Protein AF-A0A545W0P4-F1 (afdb_monomer)

InterPro domains:
  IPR022185 Protein of unknown function DUF3712 [PF12505] (24-144)
  IPR046368 Tag1 [PTHR35895] (21-238)

Solvent-accessible surface area (backbone atoms only — not comparable to full-atom values): 14498 Å² total; per-residue (Å²): 130,68,28,30,40,46,59,39,54,41,38,34,29,47,66,89,42,101,74,47,55,59,28,36,38,34,56,41,80,46,48,78,48,61,101,80,64,81,89,78,85,88,77,65,65,74,43,74,72,29,68,68,57,42,52,54,47,52,50,48,34,38,55,25,66,58,39,70,34,36,42,38,33,67,71,36,38,38,31,55,68,89,48,76,47,76,47,69,46,80,45,80,45,77,44,43,18,40,46,52,54,61,60,31,33,50,69,42,42,40,41,43,66,74,62,56,96,79,26,26,36,40,34,37,35,34,37,61,29,75,19,91,64,70,46,84,62,25,31,38,34,28,36,35,26,46,89,90,40,76,37,33,40,36,43,34,53,71,39,55,43,47,62,40,80,40,77,40,54,32,40,22,31,63,44,60,69,63,44,62,79,39,38,74,58,45,52,62,75,36,44,72,39,50,76,73,49,25,46,69,36,37,35,37,44,76,47,31,31,47,98,89,42,74,44,63,70,63,35,65,61,42,49,81,39,72,32,44,33,46,32,41,49,67,34,54,52,53,11,48,49,58,25,52,54,51,40,51,35,48,76,68,71,66,74,78,89,85,88,90,84,87,88,86,81,83,134

Foldseek 3Di:
DKKKKAKWKKFKFQVVDPDTDRQKIWTDHMDIDDPDDDDDRPDIDIDGPDPVSVLVVLLCLQQFQKGKMKIKIAQMWMDDPPDTDTDIDIDIDIWGGNNNQQAKEWPAWAAAPPDDPQWGIKTKIKTAQQGQDKDFQAKWKWFKAAPNDGQWIKIWGRDMHHHTMDMIIMIIHGNPVSCVVCVVVRCVVQVVVVVVQWGKIWIATDFTDDPRDTDVSVVVSRNVGTHIYTYGPVNVCVNVVVNCVVVVCVVVVNPDDDDDDDDDDDD

pLDDT: mean 81.02, std 12.73, range [37.16, 95.69]

Nearest PDB structures (foldseek):
  7cwd-assembly1_A  TM=2.942E-01  e=9.080E-03  Niallia circulans
  8b7d-assembly1_A  TM=3.905E-01  e=1.424E-01  Homo sapiens
  6byi-assembly1_A  TM=2.376E-01  e=3.376E-01  Xanthomonas citri pv. citri str. 306
  7u06-assembly1_b  TM=2.657E-01  e=4.190E-01  Saccharomyces cerevisiae
  6byg-assembly1_B  TM=2.323E-01  e=4.667E-01  Xanthomonas citri pv. citri str. 306

Radius of gyration: 26.25 Å; Cα contacts (8 Å, |Δi|>4): 550; chains: 1; bounding box: 54×76×69 Å

Sequence (267 aa):
MAARVGDLEFTLHDTTQDQPPTVLTADIQGFPIDTATQINITKGVLHVNDSDALVGWADRFIDSETIPFDVRVRGLDVFLGMLRYNFNLERPIEINGLRGLSDITLNEVNLVLPPVDNKNVQANISFSNPSSISVQVGNVTVDLIVNDIKIGEALAYNVSLVPGATHVYIDGLVDIPTILSNLAGI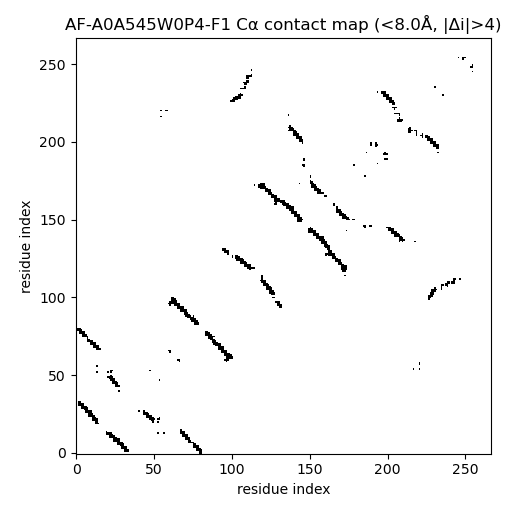IRGQASQLQAGHVTLKLQVTSFTMYGEKIDFLGALLRKRVLSAKIPLVALINGAGTSIIKSGLVGMGMANGTGALGEKAGP

Mean predicted aligned error: 11.06 Å

Organism: NCBI:txid43265

Structure (mmCIF, N/CA/C/O backbone):
data_AF-A0A545W0P4-F1
#
_entry.id   AF-A0A545W0P4-F1
#
loop_
_atom_site.group_PDB
_atom_site.id
_atom_site.type_symbol
_atom_site.label_atom_id
_atom_site.label_alt_id
_atom_site.label_comp_id
_atom_site.label_asym_id
_atom_site.label_entity_id
_atom_site.label_seq_id
_atom_site.pdbx_PDB_ins_code
_atom_site.Cartn_x
_atom_site.Cartn_y
_atom_site.Cartn_z
_atom_site.occupancy
_atom_site.B_iso_or_equiv
_atom_site.auth_seq_id
_atom_site.auth_comp_id
_atom_site.auth_asym_id
_atom_site.auth_atom_id
_atom_site.pdbx_PDB_model_num
ATOM 1 N N . MET A 1 1 ? 14.283 -16.443 -42.114 1.00 58.84 1 MET A N 1
ATOM 2 C CA . MET A 1 1 ? 15.602 -15.950 -41.657 1.00 58.84 1 MET A CA 1
ATOM 3 C C . MET A 1 1 ? 15.514 -15.798 -40.155 1.00 58.84 1 MET A C 1
ATOM 5 O O . MET A 1 1 ? 14.543 -15.204 -39.714 1.00 58.84 1 MET A O 1
ATOM 9 N N . ALA A 1 2 ? 16.449 -16.364 -39.392 1.00 76.62 2 ALA A N 1
ATOM 10 C CA . ALA A 1 2 ? 16.447 -16.203 -37.941 1.00 76.62 2 ALA A CA 1
ATOM 11 C C . ALA A 1 2 ? 16.970 -14.801 -37.597 1.00 76.62 2 ALA A C 1
ATOM 13 O O . ALA A 1 2 ? 18.109 -14.469 -37.946 1.00 76.62 2 ALA A O 1
ATOM 14 N N . ALA A 1 3 ? 16.125 -13.980 -36.977 1.00 83.25 3 ALA A N 1
ATOM 15 C CA . ALA A 1 3 ? 16.543 -12.733 -36.358 1.00 83.25 3 ALA A CA 1
ATOM 16 C C . ALA A 1 3 ? 16.843 -12.992 -34.876 1.00 83.25 3 ALA A C 1
ATOM 18 O O . ALA A 1 3 ? 16.235 -13.871 -34.266 1.00 83.25 3 ALA A O 1
ATOM 19 N N . ARG A 1 4 ? 17.799 -12.274 -34.288 1.00 84.81 4 ARG A N 1
ATOM 20 C CA . ARG A 1 4 ? 18.081 -12.357 -32.845 1.00 84.81 4 ARG A CA 1
ATOM 21 C C . ARG A 1 4 ? 18.632 -11.049 -32.303 1.00 84.81 4 ARG A C 1
ATOM 23 O O . ARG A 1 4 ? 19.276 -10.300 -33.037 1.00 84.81 4 ARG A O 1
ATOM 30 N N . VAL A 1 5 ? 18.430 -10.833 -31.014 1.00 82.12 5 VAL A N 1
ATOM 31 C CA . VAL A 1 5 ? 19.073 -9.782 -30.226 1.00 82.12 5 VAL A CA 1
ATOM 32 C C . VAL A 1 5 ? 20.318 -10.365 -29.549 1.00 82.12 5 VAL A C 1
ATOM 34 O O . VAL A 1 5 ? 20.331 -11.541 -29.176 1.00 82.12 5 VAL A O 1
ATOM 37 N N . GLY A 1 6 ? 21.389 -9.581 -29.450 1.00 81.94 6 GLY A N 1
ATOM 38 C CA . GLY A 1 6 ? 22.533 -9.872 -28.586 1.00 81.94 6 GLY A CA 1
ATO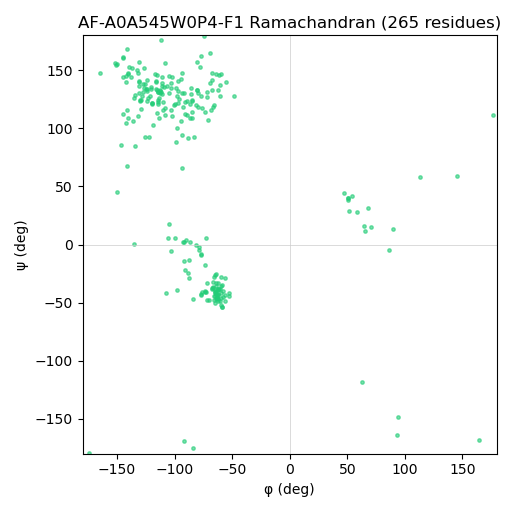M 39 C C . GLY A 1 6 ? 22.222 -9.622 -27.109 1.00 81.94 6 GLY A C 1
ATOM 40 O O . GLY A 1 6 ? 21.114 -9.220 -26.761 1.00 81.94 6 GLY A O 1
ATOM 41 N N . ASP A 1 7 ? 23.204 -9.866 -26.248 1.00 82.94 7 ASP A N 1
ATOM 42 C CA . ASP A 1 7 ? 23.100 -9.492 -24.836 1.00 82.94 7 ASP A CA 1
ATOM 43 C C . ASP A 1 7 ? 22.950 -7.972 -24.713 1.00 82.94 7 ASP A C 1
ATOM 45 O O . ASP A 1 7 ? 23.490 -7.216 -25.530 1.00 82.94 7 ASP A O 1
ATOM 49 N N . LEU A 1 8 ? 22.191 -7.523 -23.717 1.00 77.69 8 LEU A N 1
ATOM 50 C CA . LEU A 1 8 ? 21.912 -6.107 -23.526 1.00 77.69 8 LEU A CA 1
ATOM 51 C C . LEU A 1 8 ? 21.812 -5.740 -22.050 1.00 77.69 8 LEU A C 1
ATOM 53 O O . LEU A 1 8 ? 21.280 -6.492 -21.235 1.00 77.69 8 LEU A O 1
ATOM 57 N N . GLU A 1 9 ? 22.298 -4.543 -21.747 1.00 78.75 9 GLU A N 1
ATOM 58 C CA . GLU A 1 9 ? 22.138 -3.905 -20.450 1.00 78.75 9 GLU A CA 1
ATOM 59 C C . GLU A 1 9 ? 20.939 -2.954 -20.520 1.00 78.75 9 GLU A C 1
ATOM 61 O O . GLU A 1 9 ? 20.851 -2.087 -21.397 1.00 78.75 9 GLU A O 1
ATOM 66 N N . PHE A 1 10 ? 19.997 -3.143 -19.604 1.00 75.81 10 PHE A N 1
ATOM 67 C CA . PHE A 1 10 ? 18.838 -2.283 -19.433 1.00 75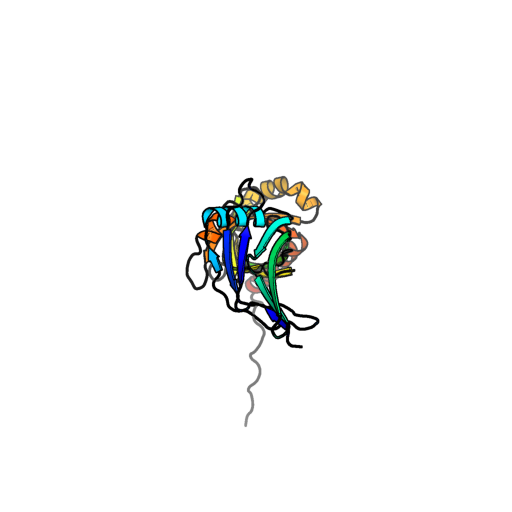.81 10 PHE A CA 1
ATOM 68 C C . PHE A 1 10 ? 19.087 -1.343 -18.268 1.00 75.81 10 PHE A C 1
ATOM 70 O O . PHE A 1 10 ? 19.268 -1.807 -17.142 1.00 75.81 10 PHE A O 1
ATOM 77 N N . THR A 1 11 ? 19.059 -0.037 -18.521 1.00 78.94 11 THR A N 1
ATOM 78 C CA . THR A 1 11 ? 19.167 0.964 -17.462 1.00 78.94 11 THR A CA 1
ATOM 79 C C . THR A 1 11 ? 17.856 1.710 -17.286 1.00 78.94 11 THR A C 1
ATOM 81 O O . THR A 1 11 ? 17.178 2.095 -18.243 1.00 78.94 11 THR A O 1
ATOM 84 N N . LEU A 1 12 ? 17.510 1.885 -16.019 1.00 72.38 12 LEU A N 1
ATOM 85 C CA . LEU A 1 12 ? 16.296 2.523 -15.541 1.00 72.38 12 LEU A CA 1
ATOM 86 C C . LEU A 1 12 ? 16.675 3.878 -14.937 1.00 72.38 12 LEU A C 1
ATOM 88 O O . LEU A 1 12 ? 17.418 3.889 -13.949 1.00 72.38 12 LEU A O 1
ATOM 92 N N . HIS A 1 13 ? 16.185 4.996 -15.486 1.00 76.69 13 HIS A N 1
ATOM 93 C CA . HIS A 1 13 ? 16.427 6.314 -14.893 1.00 76.69 13 HIS A CA 1
ATOM 94 C C . HIS A 1 13 ? 15.149 7.011 -14.432 1.00 76.69 13 HIS A C 1
ATOM 96 O O . HIS A 1 13 ? 14.064 6.914 -15.007 1.00 76.69 13 HIS A O 1
ATOM 102 N N . ASP A 1 14 ? 15.322 7.760 -13.351 1.00 72.38 14 ASP A N 1
ATOM 103 C CA . ASP A 1 14 ? 14.298 8.608 -12.771 1.00 72.38 14 ASP A CA 1
ATOM 104 C C . ASP A 1 14 ? 14.342 9.998 -13.415 1.00 72.38 14 ASP A C 1
ATOM 106 O O . ASP A 1 14 ? 15.062 10.891 -12.970 1.00 72.38 14 ASP A O 1
ATOM 110 N N . THR A 1 15 ? 13.556 10.189 -14.474 1.00 71.12 15 THR A N 1
ATOM 111 C CA . THR A 1 15 ? 13.534 11.424 -15.277 1.00 71.12 15 THR A CA 1
ATOM 112 C C . THR A 1 15 ? 12.878 12.620 -14.585 1.00 71.12 15 THR A C 1
ATOM 114 O O . THR A 1 15 ? 12.701 13.663 -15.208 1.00 71.12 15 THR A O 1
ATOM 117 N N . THR A 1 16 ? 12.490 12.493 -13.312 1.00 66.81 16 THR A N 1
ATOM 118 C CA . THR A 1 16 ? 11.980 13.620 -12.515 1.00 66.81 16 THR A CA 1
ATOM 119 C C . THR A 1 16 ? 13.090 14.557 -12.027 1.00 66.81 16 THR A C 1
ATOM 121 O O . THR A 1 16 ? 12.796 15.628 -11.497 1.00 66.81 16 THR A O 1
ATOM 124 N N . GLN A 1 17 ? 14.356 14.176 -12.221 1.00 66.19 17 GLN A N 1
ATOM 125 C CA . GLN A 1 17 ? 15.540 14.939 -11.828 1.00 66.19 17 GLN A CA 1
ATOM 126 C C . GLN A 1 17 ? 16.291 15.475 -13.059 1.00 66.19 17 GLN A C 1
ATOM 128 O O . GLN A 1 17 ? 16.403 14.777 -14.067 1.00 66.19 17 GLN A O 1
ATOM 133 N N . ASP A 1 18 ? 16.867 16.682 -12.958 1.00 60.06 18 ASP A N 1
ATOM 134 C CA . ASP A 1 18 ? 17.619 17.340 -14.049 1.00 60.06 18 ASP A CA 1
ATOM 135 C C . ASP A 1 18 ? 18.833 16.519 -14.535 1.00 60.06 18 ASP A C 1
ATOM 137 O O . ASP A 1 18 ? 19.240 16.609 -15.694 1.00 60.06 18 ASP A O 1
ATOM 141 N N . GLN A 1 19 ? 19.410 15.693 -13.655 1.00 70.19 19 GLN A N 1
ATOM 142 C CA . GLN A 1 19 ? 20.405 14.673 -13.990 1.00 70.19 19 GLN A CA 1
ATOM 143 C C . GLN A 1 19 ? 19.909 13.325 -13.460 1.00 70.19 19 GLN A C 1
ATOM 145 O O . GLN A 1 19 ? 20.145 13.013 -12.293 1.00 70.19 19 GLN A O 1
ATOM 150 N N . PRO A 1 20 ? 19.188 12.540 -14.277 1.00 68.19 20 PRO A N 1
ATOM 151 C CA . PRO A 1 20 ? 18.466 11.384 -13.779 1.00 68.19 20 PRO A CA 1
ATOM 152 C C . PRO A 1 20 ? 19.456 10.256 -13.435 1.00 68.19 20 PRO A C 1
ATOM 154 O O . PRO A 1 20 ? 20.131 9.737 -14.339 1.00 68.19 20 PRO A O 1
ATOM 157 N N . PRO A 1 21 ? 19.593 9.876 -12.147 1.00 73.50 21 PRO A N 1
ATOM 158 C CA . PRO A 1 21 ? 20.506 8.813 -11.753 1.00 73.50 21 PRO A CA 1
ATOM 159 C C . PRO A 1 21 ? 20.051 7.494 -12.377 1.00 73.50 21 PRO A C 1
ATOM 161 O O . PRO A 1 21 ? 18.853 7.252 -12.552 1.00 73.50 21 PRO A O 1
ATOM 164 N N . THR A 1 22 ? 21.005 6.627 -12.713 1.00 79.12 22 THR A N 1
ATOM 165 C CA . THR A 1 22 ? 20.670 5.243 -13.048 1.00 79.12 22 THR A CA 1
ATOM 166 C C . THR A 1 22 ? 20.246 4.554 -11.761 1.00 79.12 22 THR A C 1
ATOM 168 O O . THR A 1 22 ? 21.086 4.274 -10.916 1.00 79.12 22 THR A O 1
ATOM 171 N N . VAL A 1 23 ? 18.956 4.287 -11.593 1.00 77.88 23 VAL A N 1
ATOM 172 C CA . VAL A 1 23 ? 18.420 3.698 -10.358 1.00 77.88 23 VAL A CA 1
ATOM 173 C C . VAL A 1 23 ? 18.714 2.200 -10.321 1.00 77.88 23 VAL A C 1
ATOM 175 O O . VAL A 1 23 ? 19.152 1.650 -9.309 1.00 77.88 23 VAL A O 1
ATOM 178 N N . LEU A 1 24 ? 18.504 1.539 -11.457 1.00 79.56 24 LEU A N 1
ATOM 179 C CA . LEU A 1 24 ? 18.601 0.095 -11.593 1.00 79.56 24 LEU A CA 1
ATOM 180 C C . LEU A 1 24 ? 19.254 -0.272 -12.930 1.00 79.56 24 LEU A C 1
ATOM 182 O O . LEU A 1 24 ? 19.044 0.407 -13.939 1.00 79.56 24 LEU A O 1
ATOM 186 N N . THR A 1 25 ? 19.986 -1.381 -12.927 1.00 81.31 25 THR A N 1
ATOM 187 C CA . THR A 1 25 ? 20.516 -2.028 -14.129 1.00 81.31 25 THR A CA 1
ATOM 188 C C . THR A 1 25 ? 20.082 -3.488 -14.162 1.00 81.31 25 THR A C 1
ATOM 190 O O . THR A 1 25 ? 20.116 -4.162 -13.134 1.00 81.31 25 THR A O 1
ATOM 193 N N . ALA A 1 26 ? 19.679 -3.994 -15.324 1.00 79.06 26 ALA A N 1
ATOM 194 C CA . ALA A 1 26 ? 19.406 -5.412 -15.523 1.00 79.06 26 ALA A CA 1
ATOM 195 C C . ALA A 1 26 ? 20.163 -5.948 -16.740 1.00 79.06 26 ALA A C 1
ATOM 197 O O . ALA A 1 26 ? 20.028 -5.417 -17.844 1.00 79.06 26 ALA A O 1
ATOM 198 N N . ASP A 1 27 ? 20.900 -7.037 -16.535 1.00 80.00 27 ASP A N 1
ATOM 199 C CA . ASP A 1 27 ? 21.554 -7.776 -17.611 1.00 80.00 27 ASP A CA 1
ATOM 200 C C . ASP A 1 27 ? 20.581 -8.776 -18.232 1.00 80.00 27 ASP A C 1
ATOM 202 O O . ASP A 1 27 ? 20.013 -9.638 -17.550 1.00 80.00 27 ASP A O 1
ATOM 206 N N . ILE A 1 28 ? 20.395 -8.673 -19.545 1.00 76.69 28 ILE A N 1
ATOM 207 C CA . ILE A 1 28 ? 19.476 -9.514 -20.303 1.00 76.69 28 ILE A CA 1
ATOM 208 C C . ILE A 1 28 ? 20.272 -10.277 -21.355 1.00 76.69 28 ILE A C 1
ATOM 210 O O . ILE A 1 28 ? 20.916 -9.694 -22.226 1.00 76.69 28 ILE A O 1
ATOM 214 N N . GLN A 1 29 ? 20.193 -11.605 -21.281 1.00 80.19 29 GLN A N 1
ATOM 215 C CA . GLN A 1 29 ? 20.779 -12.478 -22.293 1.00 80.19 29 GLN A CA 1
ATOM 216 C C . GLN A 1 29 ? 20.036 -12.331 -23.622 1.00 80.19 29 GLN A C 1
ATOM 218 O O . GLN A 1 29 ? 18.807 -12.226 -23.653 1.00 80.19 29 GLN A O 1
ATOM 223 N N . GLY A 1 30 ? 20.785 -12.361 -24.720 1.00 79.25 30 GLY A N 1
ATOM 224 C CA . GLY A 1 30 ? 20.248 -12.271 -26.068 1.00 79.25 30 GLY A CA 1
ATOM 225 C C . GLY A 1 30 ? 19.265 -13.396 -26.387 1.00 79.25 30 GLY A C 1
ATOM 226 O O . GLY A 1 30 ? 19.403 -14.534 -25.936 1.00 79.25 30 GLY A O 1
ATOM 227 N N . PHE A 1 31 ? 18.261 -13.081 -27.202 1.00 82.38 31 PHE A N 1
ATOM 228 C CA . PHE A 1 31 ? 17.160 -13.988 -27.525 1.00 82.38 31 PHE A CA 1
ATOM 229 C C . PHE A 1 31 ? 16.773 -13.908 -29.012 1.00 82.38 31 PHE A C 1
ATOM 231 O O . PHE A 1 31 ? 17.001 -12.883 -29.666 1.00 82.38 31 PHE A O 1
ATOM 238 N N . PRO A 1 32 ? 16.214 -14.987 -29.590 1.00 83.00 32 PRO A N 1
ATOM 239 C CA . PRO A 1 32 ? 15.706 -14.969 -30.960 1.00 83.00 32 PRO A CA 1
ATOM 240 C C . PRO A 1 32 ? 14.477 -14.056 -31.094 1.00 83.00 32 PRO A C 1
ATOM 242 O O . PRO A 1 32 ? 13.685 -13.930 -30.164 1.00 83.00 32 PRO A O 1
ATOM 245 N N . ILE A 1 33 ? 14.316 -13.434 -32.264 1.00 78.88 33 ILE A N 1
ATOM 246 C CA . ILE A 1 33 ? 13.178 -12.579 -32.615 1.00 78.88 33 ILE A CA 1
ATOM 247 C C . ILE A 1 33 ? 12.381 -13.244 -33.740 1.00 78.88 33 ILE A C 1
ATOM 249 O O . ILE A 1 33 ? 12.906 -13.469 -34.831 1.00 78.88 33 ILE A O 1
ATOM 253 N N . ASP A 1 34 ? 11.094 -13.448 -33.486 1.00 78.00 34 ASP A N 1
ATOM 254 C CA . ASP A 1 34 ? 10.063 -13.812 -34.455 1.00 78.00 34 ASP A CA 1
ATOM 255 C C . ASP A 1 34 ? 9.055 -12.661 -34.665 1.00 78.00 34 ASP A C 1
ATOM 257 O O . ASP A 1 34 ? 9.112 -11.614 -34.014 1.00 78.00 34 ASP A O 1
ATOM 261 N N . THR A 1 35 ? 8.105 -12.845 -35.589 1.00 69.31 35 THR A N 1
ATOM 262 C CA . THR A 1 35 ? 7.172 -11.807 -36.082 1.00 69.31 35 THR A CA 1
ATOM 263 C C . THR A 1 35 ? 6.348 -11.125 -34.980 1.00 69.31 35 THR A C 1
ATOM 265 O O . THR A 1 35 ? 5.998 -9.957 -35.117 1.00 69.31 35 THR A O 1
ATOM 268 N N . ALA A 1 36 ? 6.066 -11.835 -33.883 1.00 65.38 36 ALA A N 1
ATOM 269 C CA . ALA A 1 36 ? 5.463 -11.305 -32.663 1.00 65.38 36 ALA A CA 1
ATOM 270 C C . ALA A 1 36 ? 6.242 -11.841 -31.455 1.00 65.38 36 ALA A C 1
ATOM 272 O O . ALA A 1 36 ? 5.896 -12.871 -30.879 1.00 65.38 36 ALA A O 1
ATOM 273 N N . THR A 1 37 ? 7.337 -11.169 -31.102 1.00 64.19 37 THR A N 1
ATOM 274 C CA . THR A 1 37 ? 8.186 -11.601 -29.986 1.00 64.19 37 THR A CA 1
ATOM 275 C C . THR A 1 37 ? 7.701 -10.986 -28.686 1.00 64.19 37 THR A C 1
ATOM 277 O O . THR A 1 37 ? 7.823 -9.780 -28.476 1.00 64.19 37 THR A O 1
ATOM 280 N N . GLN A 1 38 ? 7.168 -11.821 -27.799 1.00 65.62 38 GLN A N 1
ATOM 281 C CA . GLN A 1 38 ? 7.010 -11.449 -26.400 1.00 65.62 38 GLN A CA 1
ATOM 282 C C . GLN A 1 38 ? 8.352 -11.622 -25.696 1.00 65.62 38 GLN A C 1
ATOM 284 O O . GLN A 1 38 ? 8.895 -12.724 -25.631 1.00 65.62 38 GLN A O 1
ATOM 289 N N . ILE A 1 39 ? 8.888 -10.523 -25.175 1.00 66.00 39 ILE A N 1
ATOM 290 C CA . ILE A 1 39 ? 10.125 -10.537 -24.400 1.00 66.00 39 ILE A CA 1
ATOM 291 C C . ILE A 1 39 ? 9.740 -10.824 -22.953 1.00 66.00 39 ILE A C 1
ATOM 293 O O . ILE A 1 39 ? 9.131 -9.984 -22.295 1.00 66.00 39 ILE A O 1
ATOM 297 N N . ASN A 1 40 ? 10.073 -12.020 -22.470 1.00 66.12 40 ASN A N 1
ATOM 298 C CA . ASN A 1 40 ? 9.850 -12.404 -21.082 1.00 66.12 40 ASN A CA 1
ATOM 299 C C . ASN A 1 40 ? 11.187 -12.732 -20.414 1.00 66.12 40 ASN A C 1
ATOM 301 O O . ASN A 1 40 ? 11.770 -13.794 -20.637 1.00 66.12 40 ASN A O 1
ATOM 305 N N . ILE A 1 41 ? 11.674 -11.797 -19.604 1.00 67.19 41 ILE A N 1
ATOM 306 C CA . ILE A 1 41 ? 12.926 -11.939 -18.864 1.00 67.19 41 ILE A CA 1
ATOM 307 C C . ILE A 1 41 ? 12.571 -12.491 -17.488 1.00 67.19 41 ILE A C 1
ATOM 309 O O . ILE A 1 41 ? 12.196 -11.758 -16.579 1.00 67.19 41 ILE A O 1
ATOM 313 N N . THR A 1 42 ? 12.647 -13.812 -17.353 1.00 63.03 42 THR A N 1
ATOM 314 C CA . THR A 1 42 ? 12.268 -14.517 -16.117 1.00 63.03 42 THR A CA 1
ATOM 315 C C . THR A 1 42 ? 13.434 -14.728 -15.156 1.00 63.03 42 THR A C 1
ATOM 317 O O . THR A 1 42 ? 13.217 -15.070 -13.995 1.00 63.03 42 THR A O 1
ATOM 320 N N . LYS A 1 43 ? 14.675 -14.540 -15.621 1.00 61.38 43 LYS A N 1
ATOM 321 C CA . LYS A 1 43 ? 15.896 -14.678 -14.823 1.00 61.38 43 LYS A CA 1
ATOM 322 C C . LYS A 1 43 ? 16.888 -13.591 -15.221 1.00 61.38 43 LYS A C 1
ATOM 324 O O . LYS A 1 43 ? 17.367 -13.585 -16.348 1.00 61.38 43 LYS A O 1
ATOM 329 N N . GLY A 1 44 ? 17.192 -12.708 -14.281 1.00 63.75 44 GLY A N 1
ATOM 330 C CA . GLY A 1 44 ? 18.191 -11.655 -14.411 1.00 63.75 44 GLY A CA 1
ATOM 331 C C . GLY A 1 44 ? 18.518 -11.112 -13.026 1.00 63.75 44 GLY A C 1
ATOM 332 O O . GLY A 1 44 ? 17.663 -11.137 -12.137 1.00 63.75 44 GLY A O 1
ATOM 333 N N . VAL A 1 45 ? 19.760 -10.679 -12.824 1.00 70.06 45 VAL A N 1
ATOM 334 C CA . VAL A 1 45 ? 20.132 -9.957 -11.605 1.00 70.06 45 VAL A CA 1
ATOM 335 C C . VAL A 1 45 ? 19.789 -8.494 -11.834 1.00 70.06 45 VAL A C 1
ATOM 337 O O . VAL A 1 45 ? 20.226 -7.890 -12.810 1.00 70.06 45 VAL A O 1
ATOM 340 N N . LEU A 1 46 ? 18.969 -7.946 -10.945 1.00 73.62 46 LEU A N 1
ATOM 341 C CA . LEU A 1 46 ? 18.688 -6.522 -10.914 1.00 73.62 46 LEU A CA 1
ATOM 342 C C . LEU A 1 46 ? 19.708 -5.862 -9.984 1.00 73.62 46 LEU A C 1
ATOM 344 O O . LEU A 1 46 ? 19.709 -6.102 -8.776 1.00 73.62 46 LEU A O 1
ATOM 348 N N . HIS A 1 47 ? 20.585 -5.050 -10.553 1.00 81.69 47 HIS A N 1
ATOM 349 C CA . HIS A 1 47 ? 21.584 -4.286 -9.827 1.00 81.69 47 HIS A CA 1
ATOM 350 C C . HIS A 1 47 ? 20.982 -2.958 -9.374 1.00 81.69 47 HIS A C 1
ATOM 352 O O . HIS A 1 47 ? 20.525 -2.164 -10.194 1.00 81.69 47 HIS A O 1
ATOM 358 N N . VAL A 1 48 ? 20.980 -2.719 -8.062 1.00 81.19 48 VAL A N 1
ATOM 359 C CA . VAL A 1 48 ? 20.637 -1.414 -7.487 1.00 81.19 48 VAL A CA 1
ATOM 360 C C . VAL A 1 48 ? 21.895 -0.558 -7.500 1.00 81.19 48 VAL A C 1
ATOM 362 O O . VAL A 1 48 ? 22.832 -0.834 -6.754 1.00 81.19 48 VAL A O 1
ATOM 365 N N . ASN A 1 49 ? 21.926 0.453 -8.366 1.00 83.69 49 ASN A N 1
ATOM 366 C CA . ASN A 1 49 ? 23.099 1.319 -8.507 1.00 83.69 49 ASN A CA 1
ATOM 367 C C . ASN A 1 49 ? 23.061 2.496 -7.525 1.00 83.69 49 ASN A C 1
ATOM 369 O O . ASN A 1 49 ? 24.110 2.977 -7.106 1.00 83.69 49 ASN A O 1
ATOM 373 N N . ASP A 1 50 ? 21.857 2.939 -7.155 1.00 82.62 50 ASP A N 1
ATOM 374 C CA . ASP A 1 50 ? 21.632 4.017 -6.197 1.00 82.62 50 ASP A CA 1
ATOM 375 C C . ASP A 1 50 ? 20.409 3.695 -5.326 1.00 82.62 50 ASP A C 1
ATOM 377 O O . ASP A 1 50 ? 19.254 3.776 -5.756 1.00 82.62 50 ASP A O 1
ATOM 381 N N . SER A 1 51 ? 20.679 3.290 -4.085 1.00 79.88 51 SER A N 1
ATOM 382 C CA . SER A 1 51 ? 19.648 2.909 -3.118 1.00 79.88 51 SER A CA 1
ATOM 383 C C . SER A 1 51 ? 18.779 4.088 -2.686 1.00 79.88 51 SER A C 1
ATOM 385 O O . SER A 1 51 ? 17.578 3.907 -2.498 1.00 79.88 51 SER A O 1
ATOM 387 N N . ASP A 1 52 ? 19.347 5.287 -2.546 1.00 81.94 52 ASP A N 1
ATOM 388 C CA . ASP A 1 52 ? 18.600 6.468 -2.105 1.00 81.94 52 ASP A CA 1
ATOM 389 C C . ASP A 1 52 ? 17.687 6.967 -3.226 1.00 81.94 52 ASP A C 1
ATOM 391 O O . ASP A 1 52 ? 16.516 7.276 -2.985 1.00 81.94 52 ASP A O 1
ATOM 395 N N . ALA A 1 53 ? 18.175 6.953 -4.471 1.00 81.06 53 ALA A N 1
ATOM 396 C CA . ALA A 1 53 ? 17.349 7.226 -5.640 1.00 81.06 53 ALA A CA 1
ATOM 397 C C . ALA A 1 53 ? 16.227 6.190 -5.792 1.00 81.06 53 ALA A C 1
ATOM 399 O O . ALA A 1 53 ? 15.096 6.566 -6.101 1.00 81.06 53 ALA A O 1
ATOM 400 N N . LEU A 1 54 ? 16.491 4.905 -5.516 1.00 80.56 54 LEU A N 1
ATOM 401 C CA . LEU A 1 54 ? 15.465 3.860 -5.543 1.00 80.56 54 LEU A CA 1
ATOM 402 C C . LEU A 1 54 ? 14.404 4.071 -4.457 1.00 80.56 54 LEU A C 1
ATOM 404 O O . LEU A 1 54 ? 13.213 3.952 -4.745 1.00 80.56 54 LEU A O 1
ATOM 408 N N . VAL A 1 55 ? 14.810 4.410 -3.229 1.00 82.44 55 VAL A N 1
ATOM 409 C CA . VAL A 1 55 ? 13.883 4.756 -2.139 1.00 82.44 55 VAL A CA 1
ATOM 410 C C . VAL A 1 55 ? 13.048 5.973 -2.531 1.00 82.44 55 VAL A C 1
ATOM 412 O O . VAL A 1 55 ? 11.827 5.929 -2.414 1.00 82.44 55 VAL A O 1
ATOM 415 N N . GLY A 1 56 ? 13.676 7.042 -3.027 1.00 84.50 56 GLY A N 1
ATOM 416 C CA . GLY A 1 56 ? 12.985 8.263 -3.443 1.00 84.50 56 GLY A CA 1
ATOM 417 C C . GLY A 1 56 ? 12.026 8.038 -4.613 1.00 84.50 56 GLY A C 1
ATOM 418 O O . GLY A 1 56 ? 10.921 8.583 -4.627 1.00 84.50 56 GLY A O 1
ATOM 419 N N . TRP A 1 57 ? 12.408 7.196 -5.571 1.00 84.12 57 TRP A N 1
ATOM 420 C CA . TRP A 1 57 ? 11.528 6.777 -6.655 1.00 84.12 57 TRP A CA 1
ATOM 421 C C . TRP A 1 57 ? 10.344 5.961 -6.130 1.00 84.12 57 TRP A C 1
ATOM 423 O O . TRP A 1 57 ? 9.200 6.299 -6.432 1.00 84.12 57 TRP A O 1
ATOM 433 N N . ALA A 1 58 ? 10.594 4.935 -5.309 1.00 85.19 58 ALA A N 1
ATOM 434 C CA . ALA A 1 58 ? 9.550 4.081 -4.741 1.00 85.19 58 ALA A CA 1
ATOM 435 C C . ALA A 1 58 ? 8.567 4.901 -3.898 1.00 85.19 58 ALA A C 1
ATOM 437 O O . ALA A 1 58 ? 7.362 4.662 -3.915 1.00 85.19 58 ALA A O 1
ATOM 438 N N . ASP A 1 59 ? 9.080 5.915 -3.208 1.00 87.69 59 ASP A N 1
ATOM 439 C CA . ASP A 1 59 ? 8.286 6.870 -2.464 1.00 87.69 59 ASP A CA 1
ATOM 440 C C . ASP A 1 59 ? 7.291 7.626 -3.351 1.00 87.69 59 ASP A C 1
ATOM 442 O O . ASP A 1 59 ? 6.090 7.621 -3.088 1.00 87.69 59 ASP A O 1
ATOM 446 N N . ARG A 1 60 ? 7.768 8.222 -4.447 1.00 87.62 60 ARG A N 1
ATOM 447 C CA . ARG A 1 60 ? 6.893 8.923 -5.395 1.00 87.62 60 ARG A CA 1
ATOM 448 C C . ARG A 1 60 ? 5.957 7.968 -6.120 1.00 87.62 60 ARG A C 1
ATOM 450 O O . ARG A 1 60 ? 4.802 8.319 -6.342 1.00 87.62 60 ARG A O 1
ATOM 457 N N . PHE A 1 61 ? 6.423 6.769 -6.459 1.00 88.06 61 PHE A N 1
ATOM 458 C CA . PHE A 1 61 ? 5.614 5.733 -7.094 1.00 88.06 61 PHE A CA 1
ATOM 459 C C . PHE A 1 61 ? 4.396 5.354 -6.242 1.00 88.06 61 PHE A C 1
ATOM 461 O O . PHE A 1 61 ? 3.304 5.183 -6.785 1.00 88.06 61 PHE A O 1
ATOM 468 N N . ILE A 1 62 ? 4.550 5.266 -4.915 1.00 88.50 62 ILE A N 1
ATOM 469 C CA . ILE A 1 62 ? 3.429 4.963 -4.018 1.00 88.50 62 ILE A CA 1
ATOM 470 C C . ILE A 1 62 ? 2.367 6.069 -4.077 1.00 88.50 62 ILE A C 1
ATOM 472 O O . ILE A 1 62 ? 1.183 5.754 -4.152 1.00 88.50 62 ILE A O 1
ATOM 476 N N . ASP A 1 63 ? 2.757 7.344 -4.075 1.00 89.12 63 ASP A N 1
ATOM 477 C CA . ASP A 1 63 ? 1.803 8.458 -3.944 1.00 89.12 63 ASP A CA 1
ATOM 478 C C . ASP A 1 63 ? 1.229 8.957 -5.278 1.00 89.12 63 ASP A C 1
ATOM 480 O O . ASP A 1 63 ? 0.134 9.519 -5.308 1.00 89.12 63 ASP A O 1
ATOM 484 N N . SER A 1 64 ? 1.946 8.754 -6.382 1.00 88.94 64 SER A N 1
ATOM 485 C CA . SER A 1 64 ? 1.591 9.333 -7.681 1.00 88.94 64 SER A CA 1
ATOM 486 C C . SER A 1 64 ? 0.502 8.536 -8.405 1.00 88.94 64 SER A C 1
ATOM 488 O O . SER A 1 64 ? 0.315 7.338 -8.184 1.00 88.94 64 SER A O 1
ATOM 490 N N . GLU A 1 65 ? -0.213 9.202 -9.313 1.00 89.44 65 GLU A N 1
ATOM 491 C CA . GLU A 1 65 ? -1.129 8.535 -10.245 1.00 89.44 65 GLU A CA 1
ATOM 492 C C . GLU A 1 65 ? -0.372 7.869 -11.393 1.00 89.44 65 GLU A C 1
ATOM 494 O O . GLU A 1 65 ? -0.647 6.717 -11.726 1.00 89.44 65 GLU A O 1
ATOM 499 N N . THR A 1 66 ? 0.621 8.566 -11.937 1.00 88.69 66 THR A N 1
ATOM 500 C CA . THR A 1 66 ? 1.585 8.052 -12.908 1.00 88.69 66 THR A CA 1
ATOM 501 C C . THR A 1 66 ? 2.980 8.542 -12.541 1.00 88.69 66 THR A C 1
ATOM 503 O O . THR A 1 66 ? 3.140 9.592 -11.916 1.00 88.69 66 THR A O 1
ATOM 506 N N . ILE A 1 67 ? 4.000 7.769 -12.903 1.00 85.31 67 ILE A N 1
ATOM 507 C CA . ILE A 1 67 ? 5.399 8.171 -12.798 1.00 85.31 67 ILE A CA 1
ATOM 508 C C . ILE A 1 67 ? 6.048 8.060 -14.182 1.00 85.31 67 ILE A C 1
ATOM 510 O O . ILE A 1 67 ? 5.946 6.998 -14.812 1.00 85.31 67 ILE A O 1
ATOM 514 N N . PRO A 1 68 ? 6.680 9.135 -14.688 1.00 81.62 68 PRO A N 1
ATOM 515 C CA . PRO A 1 68 ? 7.486 9.034 -15.888 1.00 81.62 68 PRO A CA 1
ATOM 516 C C . PRO A 1 68 ? 8.733 8.219 -15.565 1.00 81.62 68 PRO A C 1
ATOM 518 O O . PRO A 1 68 ? 9.339 8.350 -14.499 1.00 81.62 68 PRO A O 1
ATOM 521 N N . PHE A 1 69 ? 9.093 7.357 -16.496 1.00 76.69 69 PHE A N 1
ATOM 522 C CA . PHE A 1 69 ? 10.254 6.505 -16.395 1.00 76.69 69 PHE A CA 1
ATOM 523 C C . PHE A 1 69 ? 10.908 6.428 -17.763 1.00 76.69 69 PHE A C 1
ATOM 525 O O . PHE A 1 69 ? 10.210 6.460 -18.774 1.00 76.69 69 PHE A O 1
ATOM 532 N N . ASP A 1 70 ? 12.227 6.321 -17.839 1.00 80.25 70 ASP A N 1
ATOM 533 C CA . ASP A 1 70 ? 12.867 6.019 -19.111 1.00 80.25 70 ASP A CA 1
ATOM 534 C C . ASP A 1 70 ? 13.565 4.666 -19.084 1.00 80.25 70 ASP A C 1
ATOM 536 O O . ASP A 1 70 ? 14.062 4.159 -18.076 1.00 80.25 70 ASP A O 1
ATOM 540 N N . VAL A 1 71 ? 13.520 4.048 -20.251 1.00 76.50 71 VAL A N 1
ATOM 541 C CA . VAL A 1 71 ? 14.234 2.827 -20.554 1.00 76.50 71 VAL A CA 1
ATOM 542 C C . VAL A 1 71 ? 15.322 3.187 -21.532 1.00 76.50 71 VAL A C 1
ATOM 544 O O . VAL A 1 71 ? 15.030 3.683 -22.629 1.00 76.50 71 VAL A O 1
ATOM 547 N N . ARG A 1 72 ? 16.567 2.892 -21.161 1.00 83.94 72 ARG A N 1
ATOM 548 C CA . ARG A 1 72 ? 17.711 3.054 -22.051 1.00 83.94 72 ARG A CA 1
ATOM 549 C C . ARG A 1 72 ? 18.410 1.720 -22.265 1.00 83.94 72 ARG A C 1
ATOM 551 O O . ARG A 1 72 ? 18.676 0.976 -21.327 1.00 83.94 72 ARG A O 1
ATOM 558 N N . VAL A 1 73 ? 18.710 1.442 -23.528 1.00 80.12 73 VAL A N 1
ATOM 559 C CA . VAL A 1 73 ? 19.574 0.341 -23.959 1.00 80.12 73 VAL A CA 1
ATOM 560 C C . VAL A 1 73 ? 20.608 0.931 -24.902 1.00 80.12 73 VAL A C 1
ATOM 562 O O . VAL A 1 73 ? 20.259 1.579 -25.895 1.00 80.12 73 VAL A O 1
ATOM 565 N N . ARG A 1 74 ? 21.887 0.723 -24.598 1.00 80.94 74 ARG A N 1
ATOM 566 C CA . ARG A 1 74 ? 22.995 1.212 -25.423 1.00 80.94 74 ARG A CA 1
ATOM 567 C C . ARG A 1 74 ? 23.719 0.056 -26.089 1.00 80.94 74 ARG A C 1
ATOM 569 O O . ARG A 1 74 ? 23.966 -0.965 -25.463 1.00 80.94 74 ARG A O 1
ATOM 576 N N . GLY A 1 75 ? 24.082 0.248 -27.354 1.00 79.75 75 GLY A N 1
ATOM 577 C CA . GLY A 1 75 ? 24.882 -0.713 -28.105 1.00 79.75 75 GLY A CA 1
ATOM 578 C C . GLY A 1 75 ? 24.162 -2.028 -28.397 1.00 79.75 75 GLY A C 1
ATOM 579 O O . GLY A 1 75 ? 24.829 -3.054 -28.497 1.00 79.75 75 GLY A O 1
ATOM 580 N N . LEU A 1 76 ? 22.835 -2.009 -28.556 1.00 82.69 76 LEU A N 1
ATOM 581 C CA . LEU A 1 76 ? 22.056 -3.210 -28.831 1.00 82.69 76 LEU A CA 1
ATOM 582 C C . LEU A 1 76 ? 22.399 -3.773 -30.208 1.00 82.69 76 LEU A C 1
ATOM 584 O O . LEU A 1 76 ? 22.158 -3.123 -31.228 1.00 82.69 76 LEU A O 1
ATOM 588 N N . ASP A 1 77 ? 22.910 -5.000 -30.241 1.00 86.94 77 ASP A N 1
ATOM 589 C CA . ASP A 1 77 ? 23.146 -5.714 -31.488 1.00 86.94 77 ASP A CA 1
ATOM 590 C C . ASP A 1 77 ? 21.912 -6.513 -31.906 1.00 86.94 77 ASP A C 1
ATOM 592 O O . ASP A 1 77 ? 21.451 -7.403 -31.191 1.00 86.94 77 ASP A O 1
ATOM 596 N N . VAL A 1 78 ? 21.414 -6.250 -33.111 1.00 84.19 78 VAL A N 1
ATOM 597 C CA . VAL A 1 78 ? 20.391 -7.067 -33.764 1.00 84.19 78 VAL A CA 1
ATOM 598 C C . VAL A 1 78 ? 20.977 -7.721 -35.000 1.00 84.19 78 VAL A C 1
ATOM 600 O O . VAL A 1 78 ? 21.617 -7.083 -35.838 1.00 84.19 78 VAL A O 1
ATOM 603 N N . PHE A 1 79 ? 20.747 -9.024 -35.104 1.00 87.12 79 PHE A N 1
ATOM 604 C CA . PHE A 1 79 ? 21.261 -9.858 -36.174 1.00 87.12 79 PHE A CA 1
ATOM 605 C C . PHE A 1 79 ? 20.116 -10.346 -37.056 1.00 87.12 79 PHE A C 1
ATOM 607 O O . PHE A 1 79 ? 19.126 -10.865 -36.544 1.00 87.12 79 PHE A O 1
ATOM 614 N N . LEU A 1 80 ? 20.282 -10.243 -38.376 1.00 85.38 80 LEU A N 1
ATOM 615 C CA . LEU A 1 80 ? 19.435 -10.893 -39.377 1.00 85.38 80 LEU A CA 1
ATOM 616 C C . LEU A 1 80 ? 20.327 -11.773 -40.258 1.00 85.38 80 LEU A C 1
ATOM 618 O O . LEU A 1 80 ? 20.943 -11.314 -41.223 1.00 85.38 80 LEU A O 1
ATOM 622 N N . GLY A 1 81 ? 20.460 -13.047 -39.883 1.00 83.69 81 GLY A N 1
ATOM 623 C CA . GLY A 1 81 ? 21.501 -13.910 -40.444 1.00 83.69 81 GLY A CA 1
ATOM 624 C C . GLY A 1 81 ? 22.903 -13.384 -40.106 1.00 83.69 81 GLY A C 1
ATOM 625 O O . GLY A 1 81 ? 23.259 -13.291 -38.936 1.00 83.69 81 GLY A O 1
ATOM 626 N N . MET A 1 82 ? 23.696 -13.044 -41.127 1.00 83.69 82 MET A N 1
ATOM 627 C CA . MET A 1 82 ? 25.043 -12.468 -40.957 1.00 83.69 82 MET A CA 1
ATOM 628 C C . MET A 1 82 ? 25.042 -10.940 -40.830 1.00 83.69 82 MET A C 1
ATOM 630 O O . MET A 1 82 ? 26.064 -10.353 -40.479 1.00 83.69 82 MET A O 1
ATOM 634 N N . LEU A 1 83 ? 23.923 -10.283 -41.149 1.00 85.69 83 LEU A N 1
ATOM 635 C CA . LEU A 1 83 ? 23.809 -8.836 -41.024 1.00 85.69 83 LEU A CA 1
ATOM 636 C C . LEU A 1 83 ? 23.739 -8.481 -39.542 1.00 85.69 83 LEU A C 1
ATOM 638 O O . LEU A 1 83 ? 22.898 -9.021 -38.828 1.00 85.69 83 LEU A O 1
ATOM 642 N N . ARG A 1 84 ? 24.610 -7.573 -39.104 1.00 88.75 84 ARG A N 1
ATOM 643 C CA . ARG A 1 84 ? 24.626 -7.002 -37.756 1.00 88.75 84 ARG A CA 1
ATOM 644 C C . ARG A 1 84 ? 24.253 -5.533 -37.853 1.00 88.75 84 ARG A C 1
ATOM 646 O O . ARG A 1 84 ? 24.843 -4.799 -38.643 1.00 88.75 84 ARG A O 1
ATOM 653 N N . TYR A 1 85 ? 23.307 -5.115 -37.030 1.00 87.62 85 TYR A N 1
ATOM 654 C CA . TYR A 1 85 ? 22.924 -3.724 -36.872 1.00 87.62 85 TYR A CA 1
ATOM 655 C C . TYR A 1 85 ? 23.034 -3.340 -35.402 1.00 87.62 85 TYR A C 1
ATOM 657 O O . TYR A 1 85 ? 22.583 -4.091 -34.540 1.00 87.62 85 TYR A O 1
ATOM 665 N N . ASN A 1 86 ? 23.644 -2.190 -35.129 1.00 88.56 86 ASN A N 1
ATOM 666 C CA . ASN A 1 86 ? 23.796 -1.665 -33.782 1.00 88.56 86 ASN A CA 1
ATOM 667 C C . ASN A 1 86 ? 22.916 -0.426 -33.630 1.00 88.56 86 ASN A C 1
ATOM 669 O O . ASN A 1 86 ? 22.977 0.473 -34.472 1.00 88.56 86 ASN A O 1
ATOM 673 N N . PHE A 1 87 ? 22.104 -0.371 -32.580 1.00 83.88 87 PHE A N 1
ATOM 674 C CA . PHE A 1 87 ? 21.333 0.826 -32.269 1.00 83.88 87 PHE A CA 1
ATOM 675 C C . PHE A 1 87 ? 21.192 1.051 -30.772 1.00 83.88 87 PHE A C 1
ATOM 677 O O . PHE A 1 87 ? 21.357 0.150 -29.952 1.00 83.88 87 PHE A O 1
ATOM 684 N N . ASN A 1 88 ? 20.859 2.292 -30.437 1.00 85.38 88 ASN A N 1
ATOM 685 C CA . ASN A 1 88 ? 20.503 2.698 -29.090 1.00 85.38 88 ASN A CA 1
ATOM 686 C C . ASN A 1 88 ? 18.988 2.862 -29.019 1.00 85.38 88 ASN A C 1
ATOM 688 O O . ASN A 1 88 ? 18.371 3.391 -29.946 1.00 85.38 88 ASN A O 1
ATOM 692 N N . LEU A 1 89 ? 18.401 2.415 -27.918 1.00 81.50 89 LEU A N 1
ATOM 693 C CA . LEU A 1 89 ? 16.991 2.593 -27.627 1.00 81.50 89 LEU A CA 1
ATOM 694 C C . LEU A 1 89 ? 16.867 3.507 -26.416 1.00 81.50 89 LEU A C 1
ATOM 696 O O . LEU A 1 89 ? 17.428 3.224 -25.365 1.00 81.50 89 LEU A O 1
ATOM 700 N N . GLU A 1 90 ? 16.105 4.579 -26.572 1.00 85.12 90 GLU A N 1
ATOM 701 C CA . GLU A 1 90 ? 15.668 5.431 -25.475 1.00 85.12 90 GLU A CA 1
ATOM 702 C C . GLU A 1 90 ? 14.161 5.585 -25.610 1.00 85.12 90 GLU A C 1
ATOM 704 O O . GLU A 1 90 ? 13.653 6.034 -26.644 1.00 85.12 90 GLU A O 1
ATOM 709 N N . ARG A 1 91 ? 13.430 5.097 -24.610 1.00 82.38 91 ARG A N 1
ATOM 710 C CA . ARG A 1 91 ? 11.972 5.119 -24.610 1.00 82.38 91 ARG A CA 1
ATOM 711 C C . ARG A 1 91 ? 11.473 5.662 -23.280 1.00 82.38 91 ARG A C 1
ATOM 713 O O . ARG A 1 91 ? 11.597 4.955 -22.280 1.00 82.38 91 ARG A O 1
ATOM 720 N N . PRO A 1 92 ? 10.887 6.871 -23.263 1.00 81.94 92 PRO A N 1
ATOM 721 C CA . PRO A 1 92 ? 10.089 7.287 -22.128 1.00 81.94 92 PRO A CA 1
ATOM 722 C C . PRO A 1 92 ? 8.834 6.411 -22.078 1.00 81.94 92 PRO A C 1
ATOM 724 O O . PRO A 1 92 ? 8.174 6.180 -23.096 1.00 81.94 92 PRO A O 1
ATOM 727 N N . ILE A 1 93 ? 8.535 5.903 -20.894 1.00 81.94 93 ILE A N 1
ATOM 728 C CA . ILE A 1 93 ? 7.335 5.150 -20.563 1.00 81.94 93 ILE A CA 1
ATOM 729 C C . ILE A 1 93 ? 6.676 5.808 -19.353 1.00 81.94 93 ILE A C 1
ATOM 731 O O . ILE A 1 93 ? 7.334 6.412 -18.511 1.00 81.94 93 ILE A O 1
ATOM 735 N N . GLU A 1 94 ? 5.364 5.677 -19.253 1.00 84.44 94 GLU A N 1
ATOM 736 C CA . GLU A 1 94 ? 4.627 6.082 -18.062 1.00 84.44 94 GLU A CA 1
ATOM 737 C C . GLU A 1 94 ? 4.073 4.832 -17.396 1.00 84.44 94 GLU A C 1
ATOM 739 O O . GLU A 1 94 ? 3.500 3.959 -18.052 1.00 84.44 94 GLU A O 1
ATOM 744 N N . ILE A 1 95 ? 4.269 4.735 -16.085 1.00 85.69 95 ILE A N 1
ATOM 745 C CA . ILE A 1 95 ? 3.761 3.630 -15.277 1.00 85.69 95 ILE A CA 1
ATOM 746 C C . ILE A 1 95 ? 2.753 4.216 -14.298 1.00 85.69 95 ILE A C 1
ATOM 748 O O . ILE A 1 95 ? 3.039 5.222 -13.651 1.00 85.69 95 ILE A O 1
ATOM 752 N N . ASN A 1 96 ? 1.582 3.594 -14.157 1.00 90.94 96 ASN A N 1
ATOM 753 C CA . ASN A 1 96 ? 0.641 3.996 -13.111 1.00 90.94 96 ASN A CA 1
ATOM 754 C C . ASN A 1 96 ? 1.285 3.785 -11.732 1.00 90.94 96 ASN A C 1
ATOM 756 O O . ASN A 1 96 ? 1.840 2.718 -11.480 1.00 90.94 96 ASN A O 1
ATOM 760 N N . GLY A 1 97 ? 1.199 4.774 -10.848 1.00 89.69 97 GLY A N 1
ATOM 761 C CA . GLY A 1 97 ? 1.591 4.656 -9.443 1.00 89.69 97 GLY A CA 1
ATOM 762 C C . GLY A 1 97 ? 0.474 4.065 -8.580 1.00 89.69 97 GLY A C 1
ATOM 763 O O . GLY A 1 97 ? -0.571 3.664 -9.090 1.00 89.69 97 GLY A O 1
ATOM 764 N N . LEU A 1 98 ? 0.668 4.000 -7.262 1.00 89.25 98 LEU A N 1
ATOM 765 C CA . LEU A 1 98 ? -0.281 3.347 -6.343 1.00 89.25 98 LEU A CA 1
ATOM 766 C C . LEU A 1 98 ? -1.334 4.290 -5.744 1.00 89.25 98 LEU A C 1
ATOM 768 O O . LEU A 1 98 ? -2.154 3.841 -4.942 1.00 89.25 98 LEU A O 1
ATOM 772 N N . ARG A 1 99 ? -1.343 5.581 -6.115 1.00 88.88 99 ARG A N 1
ATOM 773 C CA . ARG A 1 99 ? -2.329 6.583 -5.650 1.00 88.88 99 ARG A CA 1
ATOM 774 C C . ARG A 1 99 ? -2.496 6.609 -4.121 1.00 88.88 99 ARG A C 1
ATOM 776 O O . ARG A 1 99 ? -3.613 6.693 -3.598 1.00 88.88 99 ARG A O 1
ATOM 783 N N . GLY A 1 100 ? -1.388 6.449 -3.404 1.00 85.25 100 GLY A N 1
ATOM 784 C CA . GLY A 1 100 ? -1.322 6.408 -1.946 1.00 85.25 100 GLY A CA 1
ATOM 785 C C . GLY A 1 100 ? -2.039 5.218 -1.301 1.00 85.25 100 GLY A C 1
ATOM 786 O O . GLY A 1 100 ? -2.317 5.282 -0.106 1.00 85.25 100 GLY A O 1
ATOM 787 N N . LEU A 1 101 ? -2.376 4.163 -2.063 1.00 82.25 101 LEU A N 1
ATOM 788 C CA . LEU A 1 101 ? -3.181 3.019 -1.601 1.00 82.25 101 LEU A CA 1
ATOM 789 C C . LEU A 1 101 ? -4.522 3.466 -0.983 1.00 82.25 101 LEU A C 1
ATOM 791 O O . LEU A 1 101 ? -4.950 2.991 0.069 1.00 82.25 101 LEU A O 1
ATOM 795 N N . SER A 1 102 ? -5.166 4.447 -1.618 1.00 79.19 102 SER A N 1
ATOM 796 C CA . SER A 1 102 ? -6.369 5.126 -1.113 1.00 79.19 102 SER A CA 1
ATOM 797 C C . SER A 1 102 ? -7.686 4.373 -1.354 1.00 79.19 102 SER A C 1
ATOM 799 O O . SER A 1 102 ? -8.754 4.845 -0.957 1.00 79.19 102 SER A O 1
ATOM 801 N N . ASP A 1 103 ? -7.633 3.208 -1.997 1.00 84.69 103 ASP A N 1
ATOM 802 C CA . ASP A 1 103 ? -8.785 2.414 -2.425 1.00 84.69 103 ASP A CA 1
ATOM 803 C C . ASP A 1 103 ? -9.041 1.172 -1.553 1.00 84.69 103 ASP A C 1
ATOM 805 O O . ASP A 1 103 ? -9.790 0.271 -1.937 1.00 84.69 103 ASP A O 1
ATOM 809 N N . ILE A 1 104 ? -8.474 1.144 -0.344 1.00 90.12 104 ILE A N 1
ATOM 810 C CA . ILE A 1 104 ? -8.710 0.067 0.617 1.00 90.12 104 ILE A CA 1
ATOM 811 C C . ILE A 1 104 ? -10.177 0.083 1.060 1.00 90.12 104 ILE A C 1
ATOM 813 O O . ILE A 1 104 ? -10.675 1.040 1.665 1.00 90.12 104 ILE A O 1
ATOM 817 N N . THR A 1 105 ? -10.857 -1.027 0.797 1.00 88.50 105 THR A N 1
ATOM 818 C CA . THR A 1 105 ? -12.262 -1.244 1.140 1.00 88.50 105 THR A CA 1
ATOM 819 C C . THR A 1 105 ? -12.390 -2.451 2.054 1.00 88.50 105 THR A C 1
ATOM 821 O O . THR A 1 105 ? -11.776 -3.489 1.812 1.00 88.50 105 THR A O 1
ATOM 824 N N . LEU A 1 106 ? -13.196 -2.320 3.107 1.00 89.31 106 LEU A N 1
ATOM 825 C CA . LEU A 1 106 ? -13.587 -3.451 3.942 1.00 89.31 106 LEU A CA 1
ATOM 826 C C . LEU A 1 106 ? -14.795 -4.150 3.316 1.00 89.31 106 LEU A C 1
ATOM 828 O O . LEU A 1 106 ? -15.880 -3.572 3.259 1.00 89.31 106 LEU A O 1
ATOM 832 N N . ASN A 1 107 ? -14.607 -5.390 2.879 1.00 86.19 107 ASN A N 1
ATOM 833 C CA . ASN A 1 107 ? -15.658 -6.181 2.243 1.00 86.19 107 ASN A CA 1
ATOM 834 C C . ASN A 1 107 ? -16.524 -6.871 3.290 1.00 86.19 107 ASN A C 1
ATOM 836 O O . ASN A 1 107 ? -17.750 -6.818 3.244 1.00 86.19 107 ASN A O 1
ATOM 840 N N . GLU A 1 108 ? -15.866 -7.492 4.264 1.00 85.56 108 GLU A N 1
ATOM 841 C CA . GLU A 1 108 ? -16.511 -8.263 5.315 1.00 85.56 108 GLU A CA 1
ATOM 842 C C . GLU A 1 108 ? -15.776 -8.046 6.627 1.00 85.56 108 GLU A C 1
ATOM 844 O O . GLU A 1 108 ? -14.551 -7.918 6.658 1.00 85.56 108 GLU A O 1
ATOM 849 N N . VAL A 1 109 ? -16.532 -8.035 7.718 1.00 88.12 109 VAL A N 1
ATOM 850 C CA . VAL A 1 109 ? -15.993 -7.996 9.070 1.00 88.12 109 VAL A CA 1
ATOM 851 C C . VAL A 1 109 ? -16.847 -8.862 9.970 1.00 88.12 109 VAL A C 1
ATOM 853 O O . VAL A 1 109 ? -18.070 -8.880 9.864 1.00 88.12 109 VAL A O 1
ATOM 856 N N . ASN A 1 110 ? -16.192 -9.587 10.859 1.00 86.88 110 ASN A N 1
ATOM 857 C CA . ASN A 1 110 ? -16.810 -10.410 11.872 1.00 86.88 110 ASN A CA 1
ATOM 858 C C . ASN A 1 110 ? -16.168 -10.078 13.214 1.00 86.88 110 ASN A C 1
ATOM 860 O O . ASN A 1 110 ? -14.947 -10.168 13.374 1.00 86.88 110 ASN A O 1
ATOM 864 N N . LEU A 1 111 ? -17.005 -9.692 14.171 1.00 86.38 111 LEU A N 1
ATOM 865 C CA . LEU A 1 111 ? -16.579 -9.457 15.539 1.00 86.38 111 LEU A CA 1
ATOM 866 C C . LEU A 1 111 ? -16.747 -10.761 16.331 1.00 86.38 111 LEU A C 1
ATOM 868 O O . LEU A 1 111 ? -17.802 -11.391 16.300 1.00 86.38 111 LEU A O 1
ATOM 872 N N . VAL A 1 112 ? -15.722 -11.182 17.059 1.00 85.88 112 VAL A N 1
ATOM 873 C CA . VAL A 1 112 ? -15.722 -12.394 17.886 1.00 85.88 112 VAL A CA 1
ATOM 874 C C . VAL A 1 112 ? -15.616 -11.976 19.346 1.00 85.88 112 VAL A C 1
ATOM 876 O O . VAL A 1 112 ? -14.582 -11.480 19.781 1.00 85.88 112 VAL A O 1
ATOM 879 N N . LEU A 1 113 ? -16.704 -12.142 20.100 1.00 81.81 113 LEU A N 1
ATOM 880 C CA . LEU A 1 113 ? -16.765 -11.808 21.522 1.00 81.81 113 LEU A CA 1
ATOM 881 C C . LEU A 1 113 ? -17.135 -13.055 22.345 1.00 81.81 113 LEU A C 1
ATOM 883 O O . LEU A 1 113 ? -18.165 -13.672 22.054 1.00 81.81 113 LEU A O 1
ATOM 887 N N . PRO A 1 114 ? -16.359 -13.411 23.391 1.00 83.50 114 PRO A N 1
ATOM 888 C CA . PRO A 1 114 ? -15.109 -12.774 23.835 1.00 83.50 114 PRO A CA 1
ATOM 889 C C . PRO A 1 114 ? -13.941 -12.993 22.846 1.00 83.50 114 PRO A C 1
ATOM 891 O O . PRO A 1 114 ? -14.044 -13.870 21.987 1.00 83.50 114 PRO A O 1
ATOM 894 N N . PRO A 1 115 ? -12.838 -12.218 22.952 1.00 86.69 115 PRO A N 1
ATOM 895 C CA . PRO A 1 115 ? -11.647 -12.443 22.135 1.00 86.69 115 PRO A CA 1
ATOM 896 C C . PRO A 1 115 ? -11.113 -13.876 22.281 1.00 86.69 115 PRO A C 1
ATOM 898 O O . PRO A 1 115 ? -11.057 -14.408 23.390 1.00 86.69 115 PRO A O 1
ATOM 901 N N . VAL A 1 116 ? -10.672 -14.469 21.173 1.00 87.62 116 VAL A N 1
ATOM 902 C CA . VAL A 1 116 ? -10.005 -15.780 21.118 1.00 87.62 116 VAL A CA 1
ATOM 903 C C . VAL A 1 116 ? -8.569 -15.546 20.665 1.00 87.62 116 VAL A C 1
ATOM 905 O O . VAL A 1 116 ? -8.350 -14.806 19.713 1.00 87.62 116 VAL A O 1
ATOM 908 N N . ASP A 1 117 ? -7.587 -16.113 21.368 1.00 87.00 117 ASP A N 1
ATOM 909 C CA . ASP A 1 117 ? -6.154 -15.908 21.089 1.00 87.00 117 ASP A CA 1
ATOM 910 C C . ASP A 1 117 ? -5.755 -14.428 20.968 1.00 87.00 117 ASP A C 1
ATOM 912 O O . ASP A 1 117 ? -4.972 -14.029 20.107 1.00 87.00 117 ASP A O 1
ATOM 916 N N . ASN A 1 118 ? -6.334 -13.593 21.839 1.00 86.19 118 ASN A N 1
ATOM 917 C CA . ASN A 1 118 ? -6.149 -12.141 21.843 1.00 86.19 118 ASN A CA 1
ATOM 918 C C . ASN A 1 118 ? -6.556 -11.458 20.522 1.00 86.19 118 ASN A C 1
ATOM 920 O O . ASN A 1 118 ? -6.028 -10.405 20.183 1.00 86.19 118 ASN A O 1
ATOM 924 N N . LYS A 1 119 ? -7.501 -12.046 19.783 1.00 91.44 119 LYS A N 1
ATOM 925 C CA . LYS A 1 119 ? -8.097 -11.496 18.562 1.00 91.44 119 LYS A CA 1
ATOM 926 C C . LYS A 1 119 ? -9.614 -11.499 18.687 1.00 91.44 119 LYS A C 1
ATOM 928 O O . LYS A 1 119 ? -10.216 -12.452 19.177 1.00 91.44 119 LYS A O 1
ATOM 933 N N . ASN A 1 120 ? -10.250 -10.425 18.246 1.00 91.56 120 ASN A N 1
ATOM 934 C CA . ASN A 1 120 ? -11.707 -10.297 18.244 1.00 91.56 120 ASN A CA 1
ATOM 935 C C . ASN A 1 120 ? -12.262 -9.731 16.939 1.00 91.56 120 ASN A C 1
ATOM 937 O O . ASN A 1 120 ? -13.473 -9.599 16.823 1.00 91.56 120 ASN A O 1
ATOM 941 N N . VAL A 1 121 ? -11.418 -9.424 15.958 1.00 91.25 121 VAL A N 1
ATOM 942 C CA . VAL A 1 121 ? -11.846 -8.990 14.631 1.00 91.25 121 VAL A CA 1
ATOM 943 C C . VAL A 1 121 ? -11.231 -9.902 13.588 1.00 91.25 121 VAL A C 1
ATOM 945 O O . VAL A 1 121 ? -10.038 -10.192 13.622 1.00 91.25 121 VAL A O 1
ATOM 948 N N . GLN A 1 122 ? -12.068 -10.333 12.654 1.00 92.06 122 GLN A N 1
ATOM 949 C CA . GLN A 1 122 ? -11.677 -11.008 11.425 1.00 92.06 122 GLN A CA 1
ATOM 950 C C . GLN A 1 122 ? -12.312 -10.250 10.274 1.00 92.06 122 GLN A C 1
ATOM 952 O O . GLN A 1 122 ? -13.487 -9.891 10.354 1.00 92.06 122 GLN A O 1
ATOM 957 N N . ALA A 1 123 ? -11.557 -9.977 9.224 1.00 91.06 123 ALA A N 1
ATOM 958 C CA . ALA A 1 123 ? -12.058 -9.179 8.126 1.00 91.06 123 ALA A CA 1
ATOM 959 C C . ALA A 1 123 ? -11.391 -9.532 6.801 1.00 91.06 123 ALA A C 1
ATOM 961 O O . ALA A 1 123 ? -10.266 -10.022 6.754 1.00 91.06 123 ALA A O 1
ATOM 962 N N . ASN A 1 124 ? -12.103 -9.230 5.723 1.00 91.62 124 ASN A N 1
ATOM 963 C CA . ASN A 1 124 ? -11.587 -9.289 4.367 1.00 91.62 124 ASN A CA 1
ATOM 964 C C . ASN A 1 124 ? -11.556 -7.870 3.813 1.00 91.62 124 ASN A C 1
ATOM 966 O O . ASN A 1 124 ? -12.591 -7.201 3.750 1.00 91.62 124 ASN A O 1
ATOM 970 N N . ILE A 1 125 ? -10.377 -7.421 3.400 1.00 91.69 125 ILE A N 1
ATOM 971 C CA . ILE A 1 125 ? -10.200 -6.147 2.705 1.00 91.69 125 ILE A CA 1
ATOM 972 C C . ILE A 1 125 ? -9.864 -6.394 1.239 1.00 91.69 125 ILE A C 1
ATOM 974 O O . ILE A 1 125 ? -9.332 -7.445 0.880 1.00 91.69 125 ILE A O 1
ATOM 978 N N . SER A 1 126 ? -10.141 -5.408 0.397 1.00 91.19 126 SER A N 1
ATOM 979 C CA . SER A 1 126 ? -9.634 -5.363 -0.970 1.00 91.19 126 SER A CA 1
ATOM 980 C C . SER A 1 126 ? -9.045 -4.006 -1.295 1.00 91.19 126 SER A C 1
ATOM 982 O O . SER A 1 126 ? -9.529 -2.981 -0.818 1.00 91.19 126 SER A O 1
ATOM 984 N N . PHE A 1 127 ? -8.033 -4.017 -2.147 1.00 91.62 127 PHE A N 1
ATOM 985 C CA . PHE A 1 127 ? -7.429 -2.838 -2.760 1.00 91.62 127 PHE A CA 1
ATOM 986 C C . PHE A 1 127 ? -7.010 -3.201 -4.185 1.00 91.62 127 PHE A C 1
ATOM 988 O O . PHE A 1 127 ? -6.869 -4.384 -4.509 1.00 91.62 127 PHE A O 1
ATOM 995 N N . SER A 1 128 ? -6.810 -2.210 -5.046 1.00 91.25 128 SER A N 1
ATOM 996 C CA . SER A 1 128 ? -6.383 -2.414 -6.424 1.00 91.25 128 SER A CA 1
ATOM 997 C C . SER A 1 128 ? -5.014 -1.796 -6.663 1.00 91.25 128 SER A C 1
ATOM 999 O O . SER A 1 128 ? -4.759 -0.642 -6.339 1.00 91.25 128 SER A O 1
ATOM 1001 N N . ASN A 1 129 ? -4.131 -2.549 -7.311 1.00 92.38 129 ASN A N 1
ATOM 1002 C CA . ASN A 1 129 ? -2.884 -2.018 -7.843 1.00 92.38 129 ASN A CA 1
ATOM 1003 C C . ASN A 1 129 ? -3.101 -1.638 -9.320 1.00 92.38 129 ASN A C 1
ATOM 1005 O O . ASN A 1 129 ? -3.208 -2.530 -10.162 1.00 92.38 129 ASN A O 1
ATOM 1009 N N . PRO A 1 130 ? -3.197 -0.345 -9.675 1.00 90.06 130 PRO A N 1
ATOM 1010 C CA . PRO A 1 130 ? -3.377 0.070 -11.067 1.00 90.06 130 PRO A CA 1
ATOM 1011 C C . PRO A 1 130 ? -2.074 -0.009 -11.885 1.00 90.06 130 PRO A C 1
ATOM 1013 O O . PRO A 1 130 ? -2.107 0.174 -13.104 1.00 90.06 130 PRO A O 1
ATOM 1016 N N . SER A 1 131 ? -0.928 -0.243 -11.236 1.00 88.81 131 SER A N 1
ATOM 1017 C CA . SER A 1 131 ? 0.371 -0.384 -11.892 1.00 88.81 131 SER A CA 1
ATOM 1018 C C . SER A 1 131 ? 0.534 -1.747 -12.559 1.00 88.81 131 SER A C 1
ATOM 1020 O O . SER A 1 131 ? -0.157 -2.713 -12.244 1.00 88.81 131 SER A O 1
ATOM 1022 N N . SER A 1 132 ? 1.501 -1.833 -13.472 1.00 84.69 132 SER A N 1
ATOM 1023 C CA . SER A 1 132 ? 1.966 -3.108 -14.036 1.00 84.69 132 SER A CA 1
ATOM 1024 C C . SER A 1 132 ? 3.062 -3.771 -13.185 1.00 84.69 132 SER A C 1
ATOM 1026 O O . SER A 1 132 ? 3.581 -4.817 -13.567 1.00 84.69 132 SER A O 1
ATOM 1028 N N . ILE A 1 133 ? 3.432 -3.175 -12.045 1.00 84.06 133 ILE A N 1
ATOM 1029 C CA . ILE A 1 133 ? 4.504 -3.660 -11.170 1.00 84.06 133 ILE A CA 1
ATOM 1030 C C . ILE A 1 133 ? 3.899 -4.551 -10.089 1.00 84.06 133 ILE A C 1
ATOM 1032 O O . ILE A 1 133 ? 2.947 -4.160 -9.418 1.00 84.06 133 ILE A O 1
ATOM 1036 N N . SER A 1 134 ? 4.476 -5.741 -9.906 1.00 85.75 134 SER A N 1
ATOM 1037 C CA . SER A 1 134 ? 4.102 -6.657 -8.825 1.00 85.75 134 SER A CA 1
ATOM 1038 C C . SER A 1 134 ? 5.122 -6.625 -7.691 1.00 85.75 134 SER A C 1
ATOM 1040 O O . SER A 1 134 ? 6.319 -6.714 -7.954 1.00 85.75 134 SER A O 1
ATOM 1042 N N . VAL A 1 135 ? 4.668 -6.556 -6.437 1.00 82.88 135 VAL A N 1
ATOM 1043 C CA . VAL A 1 135 ? 5.549 -6.598 -5.254 1.00 82.88 135 VAL A CA 1
ATOM 1044 C C . VAL A 1 135 ? 4.975 -7.530 -4.192 1.00 82.88 135 VAL A C 1
ATOM 1046 O O . VAL A 1 135 ? 3.844 -7.351 -3.746 1.00 82.88 135 VAL A O 1
ATOM 1049 N N . GLN A 1 136 ? 5.766 -8.503 -3.737 1.00 85.00 136 GLN A N 1
ATOM 1050 C CA . GLN A 1 136 ? 5.434 -9.283 -2.545 1.00 85.00 136 GLN A CA 1
ATOM 1051 C C . GLN A 1 136 ? 5.845 -8.484 -1.304 1.00 85.00 136 GLN A C 1
ATOM 1053 O O . GLN A 1 136 ? 7.017 -8.160 -1.139 1.00 85.00 136 GLN A O 1
ATOM 1058 N N . VAL A 1 137 ? 4.888 -8.172 -0.431 1.00 84.69 137 VAL A N 1
ATOM 1059 C CA . VAL A 1 137 ? 5.115 -7.364 0.780 1.00 84.69 137 VAL A CA 1
ATOM 1060 C C . VAL A 1 137 ? 5.289 -8.258 2.010 1.00 84.69 137 VAL A C 1
ATOM 1062 O O . VAL A 1 137 ? 6.153 -7.999 2.844 1.00 84.69 137 VAL A O 1
ATOM 1065 N N . GLY A 1 138 ? 4.512 -9.342 2.102 1.00 88.44 138 GLY A N 1
ATOM 1066 C CA . GLY A 1 138 ? 4.524 -10.255 3.249 1.00 88.44 138 GLY A CA 1
ATOM 1067 C C . GLY A 1 138 ? 3.455 -9.902 4.281 1.00 88.44 138 GLY A C 1
ATOM 1068 O O . GLY A 1 138 ? 2.379 -9.425 3.930 1.00 88.44 138 GLY A O 1
ATOM 1069 N N . ASN A 1 139 ? 3.720 -10.164 5.555 1.00 91.62 139 ASN A N 1
ATOM 1070 C CA . ASN A 1 139 ? 2.786 -9.874 6.637 1.00 91.62 139 ASN A CA 1
ATOM 1071 C C . ASN A 1 139 ? 2.947 -8.426 7.109 1.00 91.62 139 ASN A C 1
ATOM 1073 O O . ASN A 1 139 ? 4.070 -7.964 7.328 1.00 91.62 139 ASN A O 1
ATOM 1077 N N . VAL A 1 140 ? 1.829 -7.728 7.299 1.00 91.19 140 VAL A N 1
ATOM 1078 C CA . VAL A 1 140 ? 1.796 -6.304 7.653 1.00 91.19 140 VAL A CA 1
ATOM 1079 C C . VAL A 1 140 ? 1.004 -6.107 8.934 1.00 91.19 140 VAL A C 1
ATOM 1081 O O . VAL A 1 140 ? -0.173 -6.456 8.988 1.00 91.19 140 VAL A O 1
ATOM 1084 N N . THR A 1 141 ? 1.625 -5.504 9.944 1.00 92.38 141 THR A N 1
ATOM 1085 C CA . THR A 1 141 ? 0.926 -5.083 11.165 1.00 92.38 141 THR A CA 1
ATOM 1086 C C . THR A 1 141 ? 0.559 -3.609 11.059 1.00 92.38 141 THR A C 1
ATOM 1088 O O . THR A 1 141 ? 1.405 -2.777 10.710 1.00 92.38 141 THR A O 1
ATOM 1091 N N . VAL A 1 142 ? -0.694 -3.283 11.368 1.00 93.38 142 VAL A N 1
ATOM 1092 C CA . VAL A 1 142 ? -1.230 -1.922 11.317 1.00 93.38 142 VAL A CA 1
ATOM 1093 C C . VAL A 1 142 ? -1.971 -1.563 12.597 1.00 93.38 142 VAL A C 1
ATOM 1095 O O . VAL A 1 142 ? -2.743 -2.356 13.133 1.00 93.38 142 VAL A O 1
ATOM 1098 N N . ASP A 1 143 ? -1.791 -0.326 13.040 1.00 94.75 143 ASP A N 1
ATOM 1099 C CA . ASP A 1 143 ? -2.623 0.285 14.065 1.00 94.75 143 ASP A CA 1
ATOM 1100 C C . ASP A 1 143 ? -3.920 0.795 13.439 1.00 94.75 143 ASP A C 1
ATOM 1102 O O . ASP A 1 143 ? -3.909 1.481 12.412 1.00 94.75 143 ASP A O 1
ATOM 1106 N N . LEU A 1 144 ? -5.040 0.474 14.084 1.00 94.31 144 LEU A N 1
ATOM 1107 C CA . LEU A 1 144 ? -6.373 0.908 13.683 1.00 94.31 144 LEU A CA 1
ATOM 1108 C C . LEU A 1 144 ? -6.717 2.198 14.423 1.00 94.31 144 LEU A C 1
ATOM 1110 O O . LEU A 1 144 ? -6.784 2.210 15.654 1.00 94.31 144 LEU A O 1
ATOM 1114 N N . ILE A 1 145 ? -6.939 3.285 13.686 1.00 94.50 145 ILE A N 1
ATOM 1115 C CA . ILE A 1 145 ? -7.134 4.623 14.250 1.00 94.50 145 ILE A CA 1
ATOM 1116 C C . ILE A 1 145 ? -8.429 5.242 13.709 1.00 94.50 145 ILE A C 1
ATOM 1118 O O . ILE A 1 145 ? -8.664 5.277 12.501 1.00 94.50 145 ILE A O 1
ATOM 1122 N N . VAL A 1 146 ? -9.263 5.787 14.597 1.00 92.31 146 VAL A N 1
ATOM 1123 C CA . VAL A 1 146 ? -10.488 6.528 14.245 1.00 92.31 146 VAL A CA 1
ATOM 1124 C C . VAL A 1 146 ? -10.497 7.856 14.987 1.00 92.31 146 VAL A C 1
ATOM 1126 O O . VAL A 1 146 ? -10.392 7.873 16.206 1.00 92.31 146 VAL A O 1
ATOM 1129 N N . ASN A 1 147 ? -10.621 8.974 14.262 1.00 88.19 147 ASN A N 1
ATOM 1130 C CA . ASN A 1 147 ? -10.517 10.334 14.823 1.00 88.19 147 ASN A CA 1
ATOM 1131 C C . ASN A 1 147 ? -9.298 10.505 15.751 1.00 88.19 147 ASN A C 1
ATOM 1133 O O . 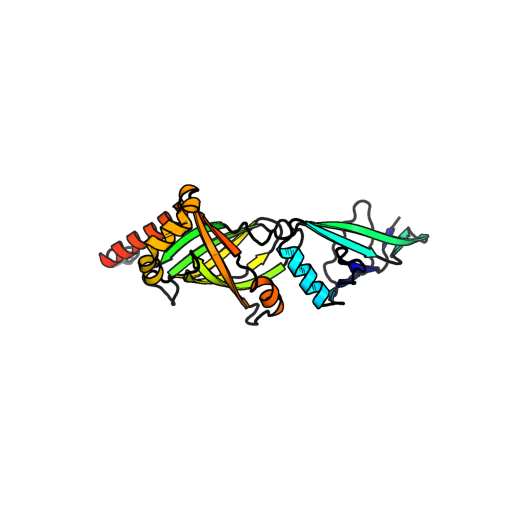ASN A 1 147 ? -9.421 11.037 16.849 1.00 88.19 147 ASN A O 1
ATOM 1137 N N . ASP A 1 148 ? -8.144 9.995 15.310 1.00 88.56 148 ASP A N 1
ATOM 1138 C CA . ASP A 1 148 ? -6.857 10.046 16.023 1.00 88.56 148 ASP A CA 1
ATOM 1139 C C . ASP A 1 148 ? -6.811 9.248 17.342 1.00 88.56 148 ASP A C 1
ATOM 1141 O O . ASP A 1 148 ? -5.845 9.324 18.097 1.00 88.56 148 ASP A O 1
ATOM 1145 N N . ILE A 1 149 ? -7.819 8.407 17.585 1.00 92.25 149 ILE A N 1
ATOM 1146 C CA . ILE A 1 149 ? -7.869 7.457 18.697 1.00 92.25 149 ILE A CA 1
ATOM 1147 C C . ILE A 1 149 ? -7.468 6.084 18.168 1.00 92.25 149 ILE A C 1
ATOM 1149 O O . ILE A 1 149 ? -8.120 5.551 17.268 1.00 92.25 149 ILE A O 1
ATOM 1153 N N . LYS A 1 150 ? -6.411 5.493 18.735 1.00 94.62 150 LYS A N 1
ATOM 1154 C CA . LYS A 1 150 ? -6.060 4.093 18.475 1.00 94.62 150 LYS A CA 1
ATOM 1155 C C . LYS A 1 150 ? -7.128 3.198 19.098 1.00 94.62 150 LYS A C 1
ATOM 1157 O O . LYS A 1 150 ? -7.296 3.184 20.313 1.00 94.62 150 LYS A O 1
ATOM 1162 N N . ILE A 1 151 ? -7.841 2.463 18.254 1.00 94.12 151 ILE A N 1
ATOM 1163 C CA . ILE A 1 151 ? -8.911 1.544 18.653 1.00 94.12 151 ILE A CA 1
ATOM 1164 C C . ILE A 1 151 ? -8.464 0.083 18.624 1.00 94.12 151 ILE A C 1
ATOM 1166 O O . ILE A 1 151 ? -9.237 -0.786 19.006 1.00 94.12 151 ILE A O 1
ATOM 1170 N N . GLY A 1 152 ? -7.251 -0.211 18.154 1.00 94.31 152 GLY A N 1
ATOM 1171 C CA . GLY A 1 152 ? -6.765 -1.580 18.064 1.00 94.31 152 GLY A CA 1
ATOM 1172 C C . GLY A 1 152 ? -5.548 -1.751 17.168 1.00 94.31 152 GLY A C 1
ATOM 1173 O O . GLY A 1 152 ? -4.927 -0.777 16.737 1.00 94.31 152 GLY A O 1
ATOM 1174 N N . GLU A 1 153 ? -5.248 -3.009 16.877 1.00 95.69 153 GLU A N 1
ATOM 1175 C CA . GLU A 1 153 ? -4.191 -3.454 15.970 1.00 95.69 153 GLU A CA 1
ATOM 1176 C C . GLU A 1 153 ? -4.718 -4.608 15.105 1.00 95.69 153 GLU A C 1
ATOM 1178 O O . GLU A 1 153 ? -5.512 -5.430 15.571 1.00 95.69 153 GLU A O 1
ATOM 1183 N N . ALA A 1 154 ? -4.285 -4.670 13.847 1.00 94.56 154 ALA A N 1
ATOM 1184 C CA . ALA A 1 154 ? -4.590 -5.761 12.931 1.00 94.56 154 ALA A CA 1
ATOM 1185 C C . ALA A 1 154 ? -3.339 -6.254 12.197 1.00 94.56 154 ALA A C 1
ATOM 1187 O O . ALA A 1 154 ? -2.414 -5.492 11.911 1.00 94.56 154 ALA A O 1
ATOM 1188 N N . LEU A 1 155 ? -3.349 -7.538 11.858 1.00 94.44 155 LEU A N 1
ATOM 1189 C CA . LEU A 1 155 ? -2.345 -8.227 11.070 1.00 94.44 155 LEU A CA 1
ATOM 1190 C C . LEU A 1 155 ? -2.966 -8.673 9.746 1.00 94.44 155 LEU A C 1
ATOM 1192 O O . LEU A 1 155 ? -3.939 -9.425 9.712 1.00 94.44 155 LEU A O 1
ATOM 1196 N N . ALA A 1 156 ? -2.383 -8.198 8.653 1.00 92.94 156 ALA A N 1
ATOM 1197 C CA . ALA A 1 156 ? -2.688 -8.618 7.297 1.00 92.94 156 ALA A CA 1
ATOM 1198 C C . ALA A 1 156 ? -1.666 -9.660 6.840 1.00 92.94 156 ALA A C 1
ATOM 1200 O O . ALA A 1 156 ? -0.459 -9.419 6.917 1.00 92.94 156 ALA A O 1
ATOM 1201 N N . TYR A 1 157 ? -2.135 -10.809 6.357 1.00 90.62 157 TYR A N 1
ATOM 1202 C CA . TYR A 1 157 ? -1.261 -11.926 5.995 1.00 90.62 157 TYR A CA 1
ATOM 1203 C C . TYR A 1 157 ? -0.957 -11.952 4.500 1.00 90.62 157 TYR A C 1
ATOM 1205 O O . TYR A 1 157 ? -1.852 -11.757 3.680 1.00 90.62 157 TYR A O 1
ATOM 1213 N N . ASN A 1 158 ? 0.293 -12.278 4.155 1.00 88.94 158 ASN A N 1
ATOM 1214 C CA . ASN A 1 158 ? 0.740 -12.557 2.785 1.00 88.94 158 ASN A CA 1
ATOM 1215 C C . ASN A 1 158 ? 0.340 -11.484 1.758 1.00 88.94 158 ASN A C 1
ATOM 1217 O O . ASN A 1 158 ? -0.014 -11.792 0.619 1.00 88.94 158 ASN A O 1
ATOM 1221 N N . VAL A 1 159 ? 0.421 -10.215 2.152 1.00 90.31 159 VAL A N 1
ATOM 1222 C CA . VAL A 1 159 ? 0.091 -9.080 1.297 1.00 90.31 159 VAL A CA 1
ATOM 1223 C C . VAL A 1 159 ? 0.999 -9.086 0.073 1.00 90.31 159 VAL A C 1
ATOM 1225 O O . VAL A 1 159 ? 2.229 -9.144 0.175 1.00 90.31 159 VAL A O 1
ATOM 1228 N N . SER A 1 160 ? 0.371 -9.012 -1.093 1.00 90.00 160 SER A N 1
ATOM 1229 C CA . SER A 1 160 ? 1.027 -8.823 -2.378 1.00 90.00 160 SER A CA 1
ATOM 1230 C C . SER A 1 160 ? 0.317 -7.703 -3.126 1.00 90.00 160 SER A C 1
ATOM 1232 O O . SER A 1 160 ? -0.902 -7.563 -3.062 1.00 90.00 160 SER A O 1
ATOM 1234 N N . LEU A 1 161 ? 1.092 -6.862 -3.794 1.00 88.25 161 LEU A N 1
ATOM 1235 C CA . LEU A 1 161 ? 0.599 -5.821 -4.679 1.00 88.25 161 LEU A CA 1
ATOM 1236 C C . LEU A 1 161 ? 0.717 -6.372 -6.093 1.00 88.25 161 LEU A C 1
ATOM 1238 O O . LEU A 1 161 ? 1.755 -6.196 -6.717 1.00 88.25 161 LEU A O 1
ATOM 1242 N N . VAL A 1 162 ? -0.301 -7.071 -6.588 1.00 91.50 162 VAL A N 1
ATOM 1243 C CA . VAL A 1 162 ? -0.342 -7.576 -7.973 1.00 91.50 162 VAL A CA 1
ATOM 1244 C C . VAL A 1 162 ? -1.290 -6.721 -8.813 1.00 91.50 162 VAL A C 1
ATOM 1246 O O . VAL A 1 162 ? -2.286 -6.264 -8.257 1.00 91.50 162 VAL A O 1
ATOM 1249 N N . PRO A 1 163 ? -1.009 -6.480 -10.109 1.00 93.12 163 PRO A N 1
ATOM 1250 C CA . PRO A 1 163 ? -1.871 -5.682 -10.975 1.00 93.12 163 PRO A CA 1
ATOM 1251 C C . PRO A 1 163 ? -3.344 -6.101 -10.891 1.00 93.12 163 PRO A C 1
ATOM 1253 O O . PRO A 1 163 ? -3.680 -7.273 -11.067 1.00 93.12 163 PRO A O 1
ATOM 1256 N N . GLY A 1 164 ? -4.220 -5.128 -10.648 1.00 91.50 164 GLY A N 1
ATOM 1257 C CA . GLY A 1 164 ? -5.650 -5.330 -10.427 1.00 91.50 164 GLY A CA 1
ATOM 1258 C C . GLY A 1 164 ? -6.042 -5.480 -8.954 1.00 91.50 164 GLY A C 1
ATOM 1259 O O . GLY A 1 164 ? -5.305 -5.100 -8.044 1.00 91.50 164 GLY A O 1
ATOM 1260 N N . ALA A 1 165 ? -7.254 -5.992 -8.728 1.00 91.69 165 ALA A N 1
ATOM 1261 C CA . ALA A 1 165 ? -7.841 -6.122 -7.399 1.00 91.69 165 ALA A CA 1
ATOM 1262 C C . ALA A 1 165 ? -7.251 -7.312 -6.631 1.00 91.69 165 ALA A C 1
ATOM 1264 O O . ALA A 1 165 ? -7.281 -8.450 -7.100 1.00 91.69 165 ALA A O 1
ATOM 1265 N N . THR A 1 166 ? -6.784 -7.051 -5.415 1.00 90.75 166 THR A N 1
ATOM 1266 C CA . THR A 1 166 ? -6.274 -8.053 -4.478 1.00 90.75 166 THR A CA 1
ATOM 1267 C C . THR A 1 166 ? -7.162 -8.096 -3.242 1.00 90.75 166 THR A C 1
ATOM 1269 O O . THR A 1 166 ? -7.608 -7.057 -2.758 1.00 90.75 166 THR A O 1
ATOM 1272 N N . HIS A 1 167 ? -7.405 -9.300 -2.724 1.00 92.50 167 HIS A N 1
ATOM 1273 C CA . HIS A 1 167 ? -8.130 -9.520 -1.476 1.00 92.50 167 HIS A CA 1
ATOM 1274 C C . HIS A 1 167 ? -7.160 -10.008 -0.412 1.00 92.50 167 HIS A C 1
ATOM 1276 O O . HIS A 1 167 ? -6.333 -10.881 -0.675 1.00 92.50 167 HIS A O 1
ATOM 1282 N N . VAL A 1 168 ? -7.271 -9.451 0.787 1.00 92.44 168 VAL A N 1
ATOM 1283 C CA . VAL A 1 168 ? -6.395 -9.778 1.907 1.00 92.44 168 VAL A CA 1
ATOM 1284 C C . VAL A 1 168 ? -7.237 -10.058 3.136 1.00 92.44 168 VAL A C 1
ATOM 1286 O O . VAL A 1 168 ? -8.108 -9.270 3.510 1.00 92.44 168 VAL A O 1
ATOM 1289 N N . TYR A 1 169 ? -6.941 -11.188 3.768 1.00 92.38 169 TYR A N 1
ATOM 1290 C CA . TYR A 1 169 ? -7.496 -11.533 5.063 1.00 92.38 169 TYR A CA 1
ATOM 1291 C C . TYR A 1 169 ? -6.721 -10.815 6.168 1.00 92.38 169 TYR A C 1
ATOM 1293 O O . TYR A 1 169 ? -5.483 -10.830 6.190 1.00 92.38 169 TYR A O 1
ATOM 1301 N N . ILE A 1 170 ? -7.465 -10.214 7.090 1.00 93.38 170 ILE A N 1
ATOM 1302 C CA . ILE A 1 170 ? -6.936 -9.550 8.273 1.00 93.38 170 ILE A CA 1
ATOM 1303 C C . ILE A 1 170 ? -7.559 -10.149 9.531 1.00 93.38 170 ILE A C 1
ATOM 1305 O O . ILE A 1 170 ? -8.756 -10.440 9.577 1.00 93.38 170 ILE A O 1
ATOM 1309 N N . ASP A 1 171 ? -6.757 -10.287 10.579 1.00 94.44 171 ASP A N 1
ATOM 1310 C CA . ASP A 1 171 ? -7.264 -10.513 11.926 1.00 94.44 171 ASP A CA 1
ATOM 1311 C C . ASP A 1 171 ? -6.615 -9.557 12.919 1.00 94.44 171 ASP A C 1
ATOM 1313 O O . ASP A 1 171 ? -5.566 -8.975 12.658 1.00 94.44 171 ASP A O 1
ATOM 1317 N N . GLY A 1 172 ? -7.279 -9.311 14.039 1.00 94.19 172 GLY A N 1
ATOM 1318 C CA . GLY A 1 172 ? -6.802 -8.295 14.958 1.00 94.19 172 GLY A CA 1
ATOM 1319 C C . GLY A 1 172 ? -7.570 -8.217 16.255 1.00 94.19 172 GLY A C 1
ATOM 1320 O O . GLY A 1 172 ? -8.523 -8.963 16.504 1.00 94.19 172 GLY A O 1
ATOM 1321 N N . LEU A 1 173 ? -7.131 -7.271 17.072 1.00 94.69 173 LEU A N 1
ATOM 1322 C CA . LEU A 1 173 ? -7.731 -6.935 18.345 1.00 94.69 173 LEU A CA 1
ATOM 1323 C C . LEU A 1 173 ? -8.187 -5.485 18.321 1.00 94.69 173 LEU A C 1
ATOM 1325 O O . LEU A 1 173 ? -7.389 -4.568 18.138 1.00 94.69 173 LEU A O 1
ATOM 1329 N N . VAL A 1 174 ? -9.475 -5.292 18.559 1.00 92.81 174 VAL A N 1
ATOM 1330 C CA . VAL A 1 174 ? -10.114 -3.994 18.724 1.00 92.81 174 VAL A CA 1
ATOM 1331 C C . VAL A 1 174 ? -10.573 -3.829 20.169 1.00 92.81 174 VAL A C 1
ATOM 1333 O O . VAL A 1 174 ? -11.239 -4.695 20.739 1.00 92.81 174 VAL A O 1
ATOM 1336 N N . ASP A 1 175 ? -10.245 -2.691 20.762 1.00 91.94 175 ASP A N 1
ATOM 1337 C CA . ASP A 1 175 ? -10.631 -2.309 22.112 1.00 91.94 175 ASP A CA 1
ATOM 1338 C C . ASP A 1 175 ? -12.047 -1.710 22.112 1.00 91.94 175 ASP A C 1
ATOM 1340 O O . ASP A 1 175 ? -12.268 -0.513 21.899 1.00 91.94 175 ASP A O 1
ATOM 1344 N N . ILE A 1 176 ? -13.033 -2.581 22.339 1.00 88.44 176 ILE A N 1
ATOM 1345 C CA . ILE A 1 176 ? -14.450 -2.207 22.410 1.00 88.44 176 ILE A CA 1
ATOM 1346 C C . ILE A 1 176 ? -14.722 -1.180 23.530 1.00 88.44 176 ILE A C 1
ATOM 1348 O O . ILE A 1 176 ? -15.396 -0.188 23.244 1.00 88.44 176 ILE A O 1
ATOM 1352 N N . PRO A 1 177 ? -14.209 -1.332 24.770 1.00 89.88 177 PRO A N 1
ATOM 1353 C CA . PRO A 1 177 ? -14.310 -0.289 25.797 1.00 89.88 177 PRO A CA 1
ATOM 1354 C C . PRO A 1 177 ? -13.810 1.094 25.351 1.00 89.88 177 PRO A C 1
ATOM 1356 O O . PRO A 1 177 ? -14.485 2.104 25.587 1.00 89.88 177 PRO A O 1
ATOM 1359 N N . THR A 1 178 ? -12.665 1.156 24.669 1.00 91.56 178 THR A N 1
ATOM 1360 C CA . THR A 1 178 ? -12.117 2.417 24.147 1.00 91.56 178 THR A CA 1
ATOM 1361 C C . THR A 1 178 ? -13.021 3.018 23.069 1.00 91.56 178 THR A C 1
ATOM 1363 O O . THR A 1 178 ? -13.275 4.225 23.086 1.00 91.56 178 THR A O 1
ATOM 1366 N N . ILE A 1 179 ? -13.598 2.199 22.183 1.00 88.62 179 ILE A N 1
ATOM 1367 C CA . ILE A 1 179 ? -14.579 2.676 21.195 1.00 88.62 179 ILE A CA 1
ATOM 1368 C C . ILE A 1 179 ? -15.824 3.236 21.886 1.00 88.62 179 ILE A C 1
ATOM 1370 O O . ILE A 1 179 ? -16.261 4.336 21.553 1.00 88.62 179 ILE A O 1
ATOM 1374 N N . LEU A 1 180 ? -16.400 2.509 22.847 1.00 88.19 180 LEU A N 1
ATOM 1375 C CA . LEU A 1 180 ? -17.645 2.907 23.511 1.00 88.19 180 LEU A CA 1
ATOM 1376 C C . LEU A 1 180 ? -17.480 4.195 24.325 1.00 88.19 180 LEU A C 1
ATOM 1378 O O . LEU A 1 180 ? -18.333 5.080 24.247 1.00 88.19 180 LEU A O 1
ATOM 1382 N N . SER A 1 181 ? -16.368 4.338 25.050 1.00 92.69 181 SER A N 1
ATOM 1383 C CA . SER A 1 181 ? -16.069 5.555 25.820 1.00 92.69 181 SER A CA 1
ATOM 1384 C C . SER A 1 181 ? -15.868 6.789 24.933 1.00 92.69 181 SER A C 1
ATOM 1386 O O . SER A 1 181 ? -16.168 7.906 25.354 1.00 92.69 181 SER A O 1
ATOM 1388 N N . ASN A 1 182 ? -15.444 6.595 23.681 1.00 91.56 182 ASN A N 1
ATOM 1389 C CA . ASN A 1 182 ? -15.213 7.667 22.715 1.00 91.56 182 ASN A CA 1
ATOM 1390 C C . ASN A 1 182 ? -16.290 7.765 21.624 1.00 91.56 182 ASN A C 1
ATOM 1392 O O . ASN A 1 182 ? -16.176 8.597 20.720 1.00 91.56 182 ASN A O 1
ATOM 1396 N N . LEU A 1 183 ? -17.365 6.975 21.708 1.00 88.62 183 LEU A N 1
ATOM 1397 C CA . LEU A 1 183 ? -18.340 6.804 20.629 1.00 88.62 183 LEU A CA 1
ATOM 1398 C C . LEU A 1 183 ? -18.957 8.132 20.175 1.00 88.62 183 LEU A C 1
ATOM 1400 O O . LEU A 1 183 ? -19.043 8.407 18.981 1.00 88.62 183 LEU A O 1
ATOM 1404 N N . ALA A 1 184 ? -19.330 9.000 21.117 1.00 89.06 184 ALA A N 1
ATOM 1405 C CA . ALA A 1 184 ? -19.903 10.307 20.797 1.00 89.06 184 ALA A CA 1
ATOM 1406 C C . ALA A 1 184 ? -18.913 11.229 20.061 1.00 89.06 184 ALA A C 1
ATOM 1408 O O . ALA A 1 184 ? -19.328 12.056 19.249 1.00 89.06 184 ALA A O 1
ATOM 1409 N N . GLY A 1 185 ? -17.613 11.127 20.358 1.00 90.62 185 GLY A N 1
ATOM 1410 C CA . GLY A 1 185 ? -16.556 11.846 19.641 1.00 90.62 185 GLY A CA 1
ATOM 1411 C C . GLY A 1 185 ? -16.299 11.247 18.259 1.00 90.62 185 GLY A C 1
ATOM 1412 O O . GLY A 1 185 ? -16.173 11.986 17.283 1.00 90.62 185 GLY A O 1
ATOM 1413 N N . ILE A 1 186 ? -16.312 9.914 18.165 1.00 88.44 186 ILE A N 1
ATOM 1414 C CA . ILE A 1 186 ? -16.181 9.166 16.911 1.00 88.44 186 ILE A CA 1
ATOM 1415 C C . ILE A 1 186 ? -17.300 9.547 15.935 1.00 88.44 186 ILE A C 1
ATOM 1417 O O . ILE A 1 186 ? -17.013 10.005 14.830 1.00 88.44 186 ILE A O 1
ATOM 1421 N N . ILE A 1 187 ? -18.562 9.458 16.368 1.00 88.19 187 ILE A N 1
ATOM 1422 C CA . ILE A 1 187 ? -19.736 9.798 15.550 1.00 88.19 187 ILE A CA 1
ATOM 1423 C C . ILE A 1 187 ? -19.664 11.247 15.060 1.00 88.19 187 ILE A C 1
ATOM 1425 O O . ILE A 1 187 ? -19.892 11.507 13.881 1.00 88.19 187 ILE A O 1
ATOM 1429 N N . ARG A 1 188 ? -19.306 12.195 15.937 1.00 91.44 188 ARG A N 1
ATOM 1430 C CA . ARG A 1 188 ? -19.19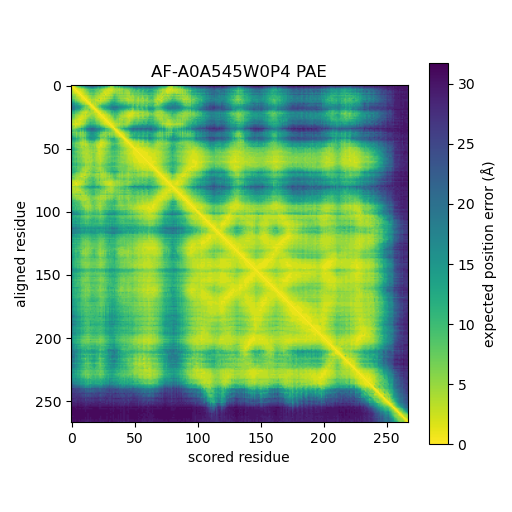1 13.611 15.558 1.00 91.44 188 ARG A CA 1
ATOM 1431 C C . ARG A 1 188 ? -18.092 13.853 14.526 1.00 91.44 188 ARG A C 1
ATOM 1433 O 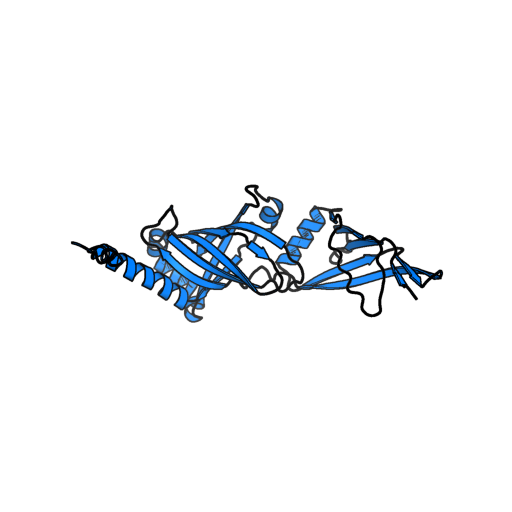O . ARG A 1 188 ? -18.352 14.529 13.537 1.00 91.44 188 ARG A O 1
ATOM 1440 N N . GLY A 1 189 ? -16.894 13.300 14.717 1.00 89.88 189 GLY A N 1
ATOM 1441 C CA . GLY A 1 189 ? -15.798 13.497 13.758 1.00 89.88 189 GLY A CA 1
ATOM 1442 C C . GLY A 1 189 ? -15.966 12.714 12.450 1.00 89.88 189 GLY A C 1
ATOM 1443 O O . GLY A 1 189 ? -15.371 13.079 11.444 1.00 89.88 189 GLY A O 1
ATOM 1444 N N . GLN A 1 190 ? -16.825 11.691 12.429 1.00 90.38 190 GLN A N 1
ATOM 1445 C CA . GLN A 1 190 ? -17.159 10.915 11.230 1.00 90.38 190 GLN A CA 1
ATOM 1446 C C . GLN A 1 190 ? -18.492 11.341 10.594 1.00 90.38 190 GLN A C 1
ATOM 1448 O O . GLN A 1 190 ? -18.925 10.707 9.638 1.00 90.38 190 GLN A O 1
ATOM 1453 N N . ALA A 1 191 ? -19.152 12.402 11.074 1.00 89.75 191 ALA A N 1
ATOM 1454 C CA . ALA A 1 191 ? -20.523 12.745 10.683 1.00 89.75 191 ALA A CA 1
ATOM 1455 C C . ALA A 1 191 ? -20.731 12.845 9.159 1.00 89.75 191 ALA A C 1
ATOM 1457 O O . ALA A 1 191 ? -21.718 12.327 8.641 1.00 89.75 191 ALA A O 1
ATOM 1458 N N . SER A 1 192 ? -19.783 13.445 8.432 1.00 90.50 192 SER A N 1
ATOM 1459 C CA . SER A 1 192 ? -19.839 13.540 6.965 1.00 90.50 192 SER A CA 1
ATOM 1460 C C . SER A 1 192 ? -19.689 12.183 6.271 1.00 90.50 192 SER A C 1
ATOM 1462 O O . SER A 1 192 ? -20.355 11.924 5.273 1.00 90.50 192 SER A O 1
ATOM 1464 N N . GLN A 1 193 ? -18.845 11.299 6.805 1.00 90.75 193 GLN A N 1
ATOM 1465 C CA . GLN A 1 193 ? -18.633 9.955 6.263 1.00 90.75 193 GLN A CA 1
ATOM 1466 C C . GLN A 1 193 ? -19.850 9.067 6.546 1.00 90.75 193 GLN A C 1
ATOM 1468 O O . GLN A 1 193 ? -20.327 8.369 5.655 1.00 90.75 193 GLN A O 1
ATOM 1473 N N . LEU A 1 194 ? -20.424 9.178 7.751 1.00 89.38 194 LEU A N 1
ATOM 1474 C CA . LEU A 1 194 ? -21.640 8.466 8.143 1.00 89.38 194 LEU A CA 1
ATOM 1475 C C . LEU A 1 194 ? -22.818 8.822 7.231 1.00 89.38 194 LEU A C 1
ATOM 1477 O O . LEU A 1 194 ? -23.552 7.933 6.808 1.00 89.38 194 LEU A O 1
ATOM 1481 N N . GLN A 1 195 ? -22.969 10.105 6.883 1.00 90.44 195 GLN A N 1
ATOM 1482 C CA . GLN A 1 195 ? -23.959 10.561 5.899 1.00 90.44 195 GLN A CA 1
ATOM 1483 C C . GLN A 1 195 ? -23.711 9.978 4.502 1.00 90.44 195 GLN A C 1
ATOM 1485 O O . GLN A 1 195 ? -24.666 9.701 3.781 1.00 90.44 195 GLN A O 1
ATOM 1490 N N . ALA A 1 196 ? -22.447 9.758 4.135 1.00 90.75 196 ALA A N 1
ATOM 1491 C CA . ALA A 1 196 ? -22.059 9.091 2.894 1.00 90.75 196 ALA A CA 1
ATOM 1492 C C . ALA A 1 196 ? -22.180 7.551 2.956 1.00 90.75 196 ALA A C 1
ATOM 1494 O O . ALA A 1 196 ? -21.959 6.884 1.947 1.00 90.75 196 ALA A O 1
ATOM 1495 N N . GLY A 1 197 ? -22.570 6.981 4.103 1.00 89.19 197 GLY A N 1
ATOM 1496 C CA . GLY A 1 197 ? -22.812 5.547 4.272 1.00 89.19 197 GLY A CA 1
ATOM 1497 C C . GLY A 1 197 ? -21.594 4.725 4.704 1.00 89.19 197 GLY A C 1
ATOM 1498 O O . GLY A 1 197 ? -21.651 3.491 4.663 1.00 89.19 197 GLY A O 1
ATOM 1499 N N . HIS A 1 198 ? -20.508 5.365 5.149 1.00 89.94 198 HIS A N 1
ATOM 1500 C CA . HIS A 1 198 ? -19.289 4.681 5.595 1.00 89.94 198 HIS A CA 1
ATOM 1501 C C . HIS A 1 198 ? -18.630 5.332 6.819 1.00 89.94 198 HIS A C 1
ATOM 1503 O O . HIS A 1 198 ? -18.960 6.435 7.237 1.00 89.94 198 HIS A O 1
ATOM 1509 N N . VAL A 1 199 ? -17.669 4.632 7.414 1.00 90.00 199 VAL A N 1
ATOM 1510 C CA . VAL A 1 199 ? -16.728 5.162 8.410 1.00 90.00 199 VAL A CA 1
ATOM 1511 C C . VAL A 1 199 ? -15.331 5.077 7.817 1.00 90.00 199 VAL A C 1
ATOM 1513 O O . VAL A 1 199 ? -14.996 4.085 7.172 1.00 90.00 199 VAL A O 1
ATOM 1516 N N . THR A 1 200 ? -14.507 6.096 8.034 1.00 91.31 200 THR A N 1
ATOM 1517 C CA . THR A 1 200 ? -13.111 6.076 7.594 1.00 91.31 200 THR A CA 1
ATOM 1518 C C . THR A 1 200 ? -12.209 5.660 8.749 1.00 91.31 200 THR A C 1
ATOM 1520 O O . THR A 1 200 ? -12.168 6.331 9.783 1.00 91.31 200 THR A O 1
ATOM 1523 N N . LEU A 1 201 ? -11.454 4.578 8.557 1.00 91.31 201 LEU A N 1
ATOM 1524 C CA . LEU A 1 201 ? -10.360 4.183 9.441 1.00 91.31 201 LEU A CA 1
ATOM 1525 C C . LEU A 1 201 ? -9.033 4.643 8.858 1.00 91.31 201 LEU A C 1
ATOM 1527 O O . LEU A 1 201 ? -8.749 4.430 7.682 1.00 91.31 201 LEU A O 1
ATOM 1531 N N . LYS A 1 202 ? -8.198 5.217 9.715 1.00 92.88 202 LYS A N 1
ATOM 1532 C CA . LYS A 1 202 ? -6.784 5.430 9.442 1.00 92.88 202 LYS A CA 1
ATOM 1533 C C . LYS A 1 202 ? -6.032 4.158 9.836 1.00 92.88 202 LYS A C 1
ATOM 1535 O O . LYS A 1 202 ? -6.215 3.656 10.944 1.00 92.88 202 LYS A O 1
ATOM 1540 N N . LEU A 1 203 ? -5.204 3.644 8.937 1.00 91.62 203 LEU A N 1
ATOM 1541 C CA . LEU A 1 203 ? -4.321 2.509 9.179 1.00 91.62 203 LEU A CA 1
ATOM 1542 C C . LEU A 1 203 ? -2.886 3.028 9.197 1.00 91.62 203 LEU A C 1
ATOM 1544 O O . LEU A 1 203 ? -2.390 3.539 8.191 1.00 91.62 203 LEU A O 1
ATOM 1548 N N . GLN A 1 204 ? -2.228 2.911 10.343 1.00 91.38 204 GLN A N 1
ATOM 1549 C CA . GLN A 1 204 ? -0.833 3.308 10.501 1.00 91.38 204 GLN A CA 1
ATOM 1550 C C . GLN A 1 204 ? 0.031 2.055 10.512 1.00 91.38 204 GLN A C 1
ATOM 1552 O O . GLN A 1 204 ? -0.085 1.226 11.413 1.00 91.38 204 GLN A O 1
ATOM 1557 N N . VAL A 1 205 ? 0.909 1.900 9.522 1.00 89.75 205 VAL A N 1
ATOM 1558 C CA . VAL A 1 205 ? 1.751 0.704 9.455 1.00 89.75 205 VAL A CA 1
ATOM 1559 C C . VAL A 1 205 ? 2.817 0.738 10.545 1.00 89.75 205 VAL A C 1
ATOM 1561 O O . VAL A 1 205 ? 3.528 1.735 10.687 1.00 89.75 205 VAL A O 1
ATOM 1564 N N . THR A 1 206 ? 2.951 -0.361 11.288 1.00 88.06 206 THR A N 1
ATOM 1565 C CA . THR A 1 206 ? 3.929 -0.505 12.374 1.00 88.06 206 THR A CA 1
ATOM 1566 C C . THR A 1 206 ? 5.073 -1.436 11.979 1.00 88.06 206 THR A C 1
ATOM 1568 O O . THR A 1 206 ? 6.245 -1.113 12.223 1.00 88.06 206 THR A O 1
ATOM 1571 N N . SER A 1 207 ? 4.791 -2.557 11.307 1.00 85.81 207 SER A N 1
ATOM 1572 C CA . SER A 1 207 ? 5.821 -3.523 10.911 1.00 85.81 207 SER A CA 1
ATOM 1573 C C . SER A 1 207 ? 5.500 -4.298 9.630 1.00 85.81 207 SER A C 1
ATOM 1575 O O . SER A 1 207 ? 4.338 -4.465 9.263 1.00 85.81 207 SER A O 1
ATOM 1577 N N . PHE A 1 208 ? 6.566 -4.773 8.977 1.00 85.56 208 PHE A N 1
ATOM 1578 C CA . PHE A 1 208 ? 6.533 -5.714 7.859 1.00 85.56 208 PHE A CA 1
ATOM 1579 C C . PHE A 1 208 ? 7.389 -6.912 8.214 1.00 85.56 208 PHE A C 1
ATOM 1581 O O . PHE A 1 208 ? 8.534 -6.732 8.639 1.00 85.56 208 PHE A O 1
ATOM 1588 N N . THR A 1 209 ? 6.860 -8.111 8.006 1.00 84.88 209 THR A N 1
ATOM 1589 C CA . THR A 1 209 ? 7.622 -9.347 8.167 1.00 84.88 209 THR A CA 1
ATOM 1590 C C . THR A 1 209 ? 7.450 -10.254 6.958 1.00 84.88 209 THR A C 1
ATOM 1592 O O . THR A 1 209 ? 6.347 -10.441 6.449 1.00 84.88 209 THR A O 1
ATOM 1595 N N . MET A 1 210 ? 8.543 -10.843 6.490 1.00 80.69 210 MET A N 1
ATOM 1596 C CA . MET A 1 210 ? 8.542 -11.830 5.416 1.00 80.69 210 MET A CA 1
ATOM 1597 C C . MET A 1 210 ? 9.445 -12.983 5.831 1.00 80.69 210 MET A C 1
ATOM 1599 O O . MET A 1 210 ? 10.563 -12.759 6.277 1.00 80.69 210 MET A O 1
ATOM 1603 N N . TYR A 1 211 ? 8.935 -14.213 5.754 1.00 80.56 211 TYR A N 1
ATOM 1604 C CA . TYR A 1 211 ? 9.645 -15.415 6.218 1.00 80.56 211 TYR A CA 1
ATOM 1605 C C . TYR A 1 211 ? 10.188 -15.319 7.662 1.00 80.56 211 TYR A C 1
ATOM 1607 O O . TYR A 1 211 ? 11.180 -15.951 8.001 1.00 80.56 211 TYR A O 1
ATOM 1615 N N . GLY A 1 212 ? 9.526 -14.538 8.524 1.00 74.94 212 GLY A N 1
ATOM 1616 C CA . GLY A 1 212 ? 9.941 -14.311 9.914 1.00 74.94 212 GLY A CA 1
ATOM 1617 C C . GLY A 1 212 ? 10.953 -13.177 10.111 1.00 74.94 212 GLY A C 1
ATOM 1618 O O . GLY A 1 212 ? 11.233 -12.822 11.253 1.00 74.94 212 GLY A O 1
ATOM 1619 N N . GLU A 1 213 ? 11.448 -12.561 9.037 1.00 80.81 213 GLU A N 1
ATOM 1620 C CA . GLU A 1 213 ? 12.391 -11.444 9.095 1.00 80.81 213 GLU A CA 1
ATOM 1621 C C . GLU A 1 213 ? 11.702 -10.103 8.849 1.00 80.81 213 GLU A C 1
ATOM 1623 O O . GLU A 1 213 ? 10.773 -9.987 8.047 1.00 80.81 213 GLU A O 1
ATOM 1628 N N . LYS A 1 214 ? 12.161 -9.064 9.549 1.00 78.44 214 LYS A N 1
ATOM 1629 C CA . LYS A 1 214 ? 11.627 -7.710 9.409 1.00 78.44 214 LYS A CA 1
ATOM 1630 C C . LYS A 1 214 ? 12.199 -7.034 8.163 1.00 78.44 214 LYS A C 1
ATOM 1632 O O . LYS A 1 214 ? 13.412 -6.980 7.997 1.00 78.44 214 LYS A O 1
ATOM 1637 N N . ILE A 1 215 ? 11.333 -6.448 7.334 1.00 75.94 215 ILE A N 1
ATOM 1638 C CA . ILE A 1 215 ? 11.761 -5.704 6.139 1.00 75.94 215 ILE A CA 1
ATOM 1639 C C . ILE A 1 215 ? 11.803 -4.205 6.445 1.00 75.94 215 ILE A C 1
ATOM 1641 O O . ILE A 1 215 ? 10.779 -3.517 6.426 1.00 75.94 215 ILE A O 1
ATOM 1645 N N . ASP A 1 216 ? 13.001 -3.679 6.698 1.00 75.19 216 ASP A N 1
ATOM 1646 C CA . ASP A 1 216 ? 13.183 -2.271 7.070 1.00 75.19 216 ASP A CA 1
ATOM 1647 C C . ASP A 1 216 ? 12.966 -1.293 5.905 1.00 75.19 216 ASP A C 1
ATOM 1649 O O . ASP A 1 216 ? 12.419 -0.214 6.125 1.00 75.19 216 ASP A O 1
ATOM 1653 N N . PHE A 1 217 ? 13.297 -1.680 4.667 1.00 74.56 217 PHE A N 1
ATOM 1654 C CA . PHE A 1 217 ? 13.081 -0.850 3.470 1.00 74.56 217 PHE A CA 1
ATOM 1655 C C . PHE A 1 217 ? 11.598 -0.488 3.271 1.00 74.56 217 PHE A C 1
ATOM 1657 O O . PHE A 1 217 ? 11.237 0.688 3.213 1.00 74.56 217 PHE A O 1
ATOM 1664 N N . LEU A 1 218 ? 10.715 -1.495 3.244 1.00 72.56 218 LEU A N 1
ATOM 1665 C CA . LEU A 1 218 ? 9.265 -1.283 3.133 1.00 72.56 218 LEU A CA 1
ATOM 1666 C C . LEU A 1 218 ? 8.715 -0.548 4.359 1.00 72.56 218 LEU A C 1
ATOM 1668 O O . LEU A 1 218 ? 7.841 0.310 4.233 1.00 72.56 218 LEU A O 1
ATOM 1672 N N . GLY A 1 219 ? 9.281 -0.833 5.536 1.00 72.25 219 GLY A N 1
ATOM 1673 C CA . GLY A 1 219 ? 8.994 -0.102 6.764 1.00 72.25 219 GLY A CA 1
ATOM 1674 C C . GLY A 1 219 ? 9.251 1.397 6.629 1.00 72.25 219 GLY A C 1
ATOM 1675 O O . GLY A 1 219 ? 8.379 2.186 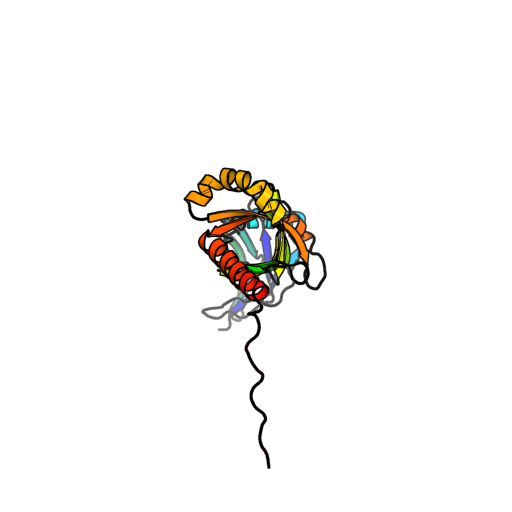6.978 1.00 72.25 219 GLY A O 1
ATOM 1676 N N . ALA A 1 220 ? 10.405 1.808 6.104 1.00 73.69 220 ALA A N 1
ATOM 1677 C CA . ALA A 1 220 ? 10.758 3.218 5.944 1.00 73.69 220 ALA A CA 1
ATOM 1678 C C . ALA A 1 220 ? 9.801 3.964 4.997 1.00 73.69 220 ALA A C 1
ATOM 1680 O O . ALA A 1 220 ? 9.413 5.099 5.277 1.00 73.69 220 ALA A O 1
ATOM 1681 N N . LEU A 1 221 ? 9.367 3.309 3.915 1.00 78.50 221 LEU A N 1
ATOM 1682 C CA . LEU A 1 221 ? 8.426 3.887 2.956 1.00 78.50 221 LEU A CA 1
ATOM 1683 C C . LEU A 1 221 ? 7.012 3.995 3.536 1.00 78.50 221 LEU A C 1
ATOM 1685 O O . LEU A 1 221 ? 6.375 5.040 3.443 1.00 78.50 221 LEU A O 1
ATOM 1689 N N . LEU A 1 222 ? 6.493 2.935 4.149 1.00 78.50 222 LEU A N 1
ATOM 1690 C CA . LEU A 1 222 ? 5.073 2.877 4.500 1.00 78.50 222 LEU A CA 1
ATOM 1691 C C . LEU A 1 222 ? 4.768 3.405 5.910 1.00 78.50 222 LEU A C 1
ATOM 1693 O O . LEU A 1 222 ? 3.660 3.875 6.141 1.00 78.50 222 LEU A O 1
ATOM 1697 N N . ARG A 1 223 ? 5.736 3.442 6.840 1.00 80.50 223 ARG A N 1
ATOM 1698 C CA . ARG A 1 223 ? 5.518 3.998 8.195 1.00 80.50 223 ARG A CA 1
ATOM 1699 C C . ARG A 1 223 ? 5.236 5.493 8.211 1.00 80.50 223 ARG A C 1
ATOM 1701 O O . ARG A 1 223 ? 4.567 5.969 9.118 1.00 80.50 223 ARG A O 1
ATOM 1708 N N . LYS A 1 224 ? 5.731 6.251 7.237 1.00 82.56 224 LYS A N 1
ATOM 1709 C CA . LYS A 1 224 ? 5.412 7.683 7.141 1.00 82.56 224 LYS A CA 1
ATOM 1710 C C . LYS A 1 224 ? 4.035 7.957 6.529 1.00 82.56 224 LYS A C 1
ATOM 1712 O O . LYS A 1 224 ? 3.630 9.112 6.455 1.00 82.56 224 LYS A O 1
ATOM 1717 N N . ARG A 1 225 ? 3.333 6.914 6.073 1.00 85.50 225 ARG A N 1
ATOM 1718 C CA . ARG A 1 225 ? 2.026 7.016 5.427 1.00 85.50 225 ARG A CA 1
ATOM 1719 C C . ARG A 1 225 ? 0.934 6.535 6.366 1.00 85.50 225 ARG A C 1
ATOM 1721 O O . ARG A 1 225 ? 1.047 5.488 6.999 1.00 85.50 225 ARG A O 1
ATOM 1728 N N . VAL A 1 226 ? -0.148 7.299 6.390 1.00 87.25 226 VAL A N 1
ATOM 1729 C CA . VAL A 1 226 ? -1.402 6.892 7.013 1.00 87.25 226 VAL A CA 1
ATOM 1730 C C . VAL A 1 226 ? -2.331 6.463 5.891 1.00 87.25 226 VAL A C 1
ATOM 1732 O O . VAL A 1 226 ? -2.777 7.296 5.102 1.00 87.25 226 VAL A O 1
ATOM 1735 N N . LEU A 1 227 ? -2.611 5.166 5.806 1.00 89.56 227 LEU A N 1
ATOM 1736 C CA . LEU A 1 227 ? -3.555 4.648 4.822 1.00 89.56 227 LEU A CA 1
ATOM 1737 C C . LEU A 1 227 ? -4.979 4.914 5.305 1.00 89.56 227 LEU A C 1
ATOM 1739 O O . LEU A 1 227 ? -5.230 5.008 6.506 1.00 89.56 227 LEU A O 1
ATOM 1743 N N . SER A 1 228 ? -5.921 5.043 4.377 1.00 89.06 228 SER A N 1
ATOM 1744 C CA . SER A 1 228 ? -7.330 5.266 4.704 1.00 89.06 228 SER A CA 1
ATOM 1745 C C . SER A 1 228 ? -8.175 4.130 4.154 1.00 89.06 228 SER A C 1
ATOM 1747 O O . SER A 1 228 ? -8.195 3.904 2.949 1.00 89.06 228 SER A O 1
ATOM 1749 N N . ALA A 1 229 ? -8.886 3.439 5.038 1.00 90.00 229 ALA A N 1
ATOM 1750 C CA . ALA A 1 229 ? -9.839 2.403 4.679 1.00 90.00 229 ALA A CA 1
ATOM 1751 C C . ALA A 1 229 ? -11.266 2.923 4.841 1.00 90.00 229 ALA A C 1
ATOM 1753 O O . ALA A 1 229 ? -11.627 3.468 5.890 1.00 90.00 229 ALA A O 1
ATOM 1754 N N . LYS A 1 230 ? -12.092 2.728 3.812 1.00 90.06 230 LYS A N 1
ATOM 1755 C CA . LYS A 1 230 ? -13.528 3.020 3.879 1.00 90.06 230 LYS A CA 1
ATOM 1756 C C . LYS A 1 230 ? -14.265 1.768 4.324 1.00 90.06 230 LYS A C 1
ATOM 1758 O O . LYS A 1 230 ? -14.180 0.722 3.681 1.00 90.06 230 LYS A O 1
ATOM 1763 N N . ILE A 1 231 ? -14.999 1.889 5.422 1.00 88.81 231 ILE A N 1
ATOM 1764 C CA . ILE A 1 231 ? -15.801 0.810 5.981 1.00 88.81 231 ILE A CA 1
ATOM 1765 C C . ILE A 1 231 ? -17.282 1.103 5.748 1.00 88.81 231 ILE A C 1
ATOM 1767 O O . ILE A 1 231 ? -17.820 2.012 6.384 1.00 88.81 231 ILE A O 1
ATOM 1771 N N . PRO A 1 232 ? -17.974 0.337 4.893 1.00 88.06 232 PRO A N 1
ATOM 1772 C CA . PRO A 1 232 ? -19.414 0.473 4.723 1.00 88.06 232 PRO A CA 1
ATOM 1773 C C . PRO A 1 232 ? -20.164 0.206 6.035 1.00 88.06 232 PRO A C 1
ATOM 1775 O O . PRO A 1 232 ? -19.883 -0.771 6.733 1.00 88.06 232 PRO A O 1
ATOM 1778 N N . LEU A 1 233 ? -21.176 1.022 6.352 1.00 85.38 233 LEU A N 1
ATOM 1779 C CA . LEU A 1 233 ? -21.975 0.840 7.575 1.00 85.38 233 LEU A CA 1
ATOM 1780 C C . LEU A 1 233 ? -22.659 -0.531 7.638 1.00 85.38 233 LEU A C 1
ATOM 1782 O O . LEU A 1 233 ? -22.757 -1.130 8.706 1.00 85.38 233 LEU A O 1
ATOM 1786 N N . VAL A 1 234 ? -23.083 -1.054 6.487 1.00 84.00 234 VAL A N 1
ATOM 1787 C CA . VAL A 1 234 ? -23.711 -2.379 6.379 1.00 84.00 234 VAL A CA 1
ATOM 1788 C C . VAL A 1 234 ? -22.755 -3.491 6.821 1.00 84.00 234 VAL A C 1
ATOM 1790 O O . VAL A 1 234 ? -23.179 -4.412 7.516 1.00 84.00 234 VAL A O 1
ATOM 1793 N N . ALA A 1 235 ? -21.463 -3.386 6.492 1.00 81.00 235 ALA A N 1
ATOM 1794 C CA . ALA A 1 235 ? -20.464 -4.368 6.909 1.00 81.00 235 ALA A CA 1
ATOM 1795 C C . ALA A 1 235 ? -20.316 -4.390 8.441 1.00 81.00 235 ALA A C 1
ATOM 1797 O O . ALA A 1 235 ? -20.304 -5.463 9.041 1.00 81.00 235 ALA A O 1
ATOM 1798 N N . LEU A 1 236 ? -20.296 -3.215 9.084 1.00 80.19 236 LEU A N 1
ATOM 1799 C CA . LEU A 1 236 ? -20.235 -3.099 10.548 1.00 80.19 236 LEU A CA 1
ATOM 1800 C C . LEU A 1 236 ? -21.468 -3.699 11.229 1.00 80.19 236 LEU A C 1
ATOM 1802 O O . LEU A 1 236 ? -21.333 -4.442 12.201 1.00 80.19 236 LEU A O 1
ATOM 1806 N N . ILE A 1 237 ? -22.664 -3.392 10.719 1.00 81.62 237 ILE A N 1
ATOM 1807 C CA . ILE A 1 237 ? -23.928 -3.893 11.275 1.00 81.62 237 ILE A CA 1
ATOM 1808 C C . ILE A 1 237 ? -23.975 -5.421 11.189 1.00 81.62 237 ILE A C 1
ATOM 1810 O O . ILE A 1 237 ? -24.282 -6.082 12.181 1.00 81.62 237 ILE A O 1
ATOM 1814 N N . ASN A 1 238 ? -23.618 -5.982 10.032 1.00 80.56 238 ASN A N 1
ATOM 1815 C CA . ASN A 1 238 ? -23.600 -7.427 9.828 1.00 80.56 238 ASN A CA 1
ATOM 1816 C C . ASN A 1 238 ? -22.586 -8.111 10.755 1.00 80.56 238 ASN A C 1
ATOM 1818 O O . ASN A 1 238 ? -22.932 -9.088 11.419 1.00 80.56 238 ASN A O 1
ATOM 1822 N N . GLY A 1 239 ? -21.371 -7.564 10.861 1.00 73.25 239 GLY A N 1
ATOM 1823 C CA . GLY A 1 239 ? -20.311 -8.121 11.704 1.00 73.25 239 GLY A CA 1
ATOM 1824 C C . GLY A 1 239 ? -20.585 -8.053 13.207 1.00 73.25 239 GLY A C 1
ATOM 1825 O O . GLY A 1 239 ? -20.169 -8.942 13.950 1.00 73.25 239 GLY A O 1
ATOM 1826 N N . ALA A 1 240 ? -21.298 -7.024 13.672 1.00 72.56 240 ALA A N 1
ATOM 1827 C CA . ALA A 1 240 ? -21.746 -6.931 15.060 1.00 72.56 240 ALA A CA 1
ATOM 1828 C C . ALA A 1 240 ? -22.947 -7.853 15.336 1.00 72.56 240 ALA A C 1
ATOM 1830 O O . ALA A 1 240 ? -23.002 -8.512 16.377 1.00 72.56 240 ALA A O 1
ATOM 1831 N N . GLY A 1 241 ? -23.898 -7.931 14.398 1.00 67.12 241 GLY A N 1
ATOM 1832 C CA . GLY A 1 241 ? -25.113 -8.735 14.527 1.00 67.12 241 GLY A CA 1
ATOM 1833 C C . GLY A 1 241 ? -24.835 -10.232 14.663 1.00 67.12 241 GLY A C 1
ATOM 1834 O O . GLY A 1 241 ? -25.405 -10.885 15.538 1.00 67.12 241 GLY A O 1
ATOM 1835 N N . THR A 1 242 ? -23.907 -10.778 13.870 1.00 62.19 242 THR A N 1
ATOM 1836 C CA . THR A 1 242 ? -23.488 -12.189 13.980 1.00 62.19 242 THR A CA 1
ATOM 1837 C C . THR A 1 242 ? -22.895 -12.506 15.352 1.00 62.19 242 THR A C 1
ATOM 1839 O O . THR A 1 242 ? -23.159 -13.577 15.903 1.00 62.19 242 THR A O 1
ATOM 1842 N N . SER A 1 243 ? -22.126 -11.575 15.920 1.00 60.84 243 SER A N 1
ATOM 1843 C CA . SER A 1 243 ? -21.476 -11.728 17.222 1.00 60.84 243 SER A CA 1
ATOM 1844 C C . SER A 1 243 ? -22.474 -11.714 18.374 1.00 60.84 243 SER A C 1
ATOM 1846 O O . SER A 1 243 ? -22.456 -12.608 19.216 1.00 60.84 243 SER A O 1
ATOM 1848 N N . ILE A 1 244 ? -23.388 -10.738 18.386 1.00 61.12 244 ILE A N 1
ATOM 1849 C CA . ILE A 1 244 ? -24.390 -10.582 19.449 1.00 61.12 244 ILE A CA 1
ATOM 1850 C C . ILE A 1 244 ? -25.341 -11.781 19.467 1.00 61.12 244 ILE A C 1
ATOM 1852 O O . ILE A 1 244 ? -25.650 -12.298 20.538 1.00 61.12 244 ILE A O 1
ATOM 1856 N N . ILE A 1 245 ? -25.758 -12.273 18.296 1.00 62.03 245 ILE A N 1
ATOM 1857 C CA . ILE A 1 245 ? -26.619 -13.458 18.207 1.00 62.03 245 ILE A CA 1
ATOM 1858 C C . ILE A 1 245 ? -25.871 -14.696 18.713 1.00 62.03 245 ILE A C 1
ATOM 1860 O O . ILE A 1 245 ? -26.401 -15.424 19.548 1.00 62.03 245 ILE A O 1
ATOM 1864 N N . LYS A 1 246 ? -24.624 -14.928 18.278 1.00 58.81 246 LYS A N 1
ATOM 1865 C CA . LYS A 1 246 ? -23.827 -16.075 18.747 1.00 58.81 246 LYS A CA 1
ATOM 1866 C C . LYS A 1 246 ? -23.538 -16.005 20.248 1.00 58.81 246 LYS A C 1
ATOM 1868 O O . LYS A 1 246 ? -23.739 -16.994 20.942 1.00 58.81 246 LYS A O 1
ATOM 1873 N N . SER A 1 247 ? -23.125 -14.847 20.757 1.00 58.50 247 SER A N 1
ATOM 1874 C CA . SER A 1 247 ? -22.843 -14.632 22.181 1.00 58.50 247 SER A CA 1
ATOM 1875 C C . SER A 1 247 ? -24.107 -14.771 23.036 1.00 58.50 247 SER A C 1
ATOM 1877 O O . SER A 1 247 ? -24.083 -15.445 24.064 1.00 58.50 247 SER A O 1
ATOM 1879 N N . GLY A 1 248 ? -25.244 -14.244 22.569 1.00 56.47 248 GLY A N 1
ATOM 1880 C CA . GLY A 1 248 ? -26.545 -14.428 23.210 1.00 56.47 248 GLY A CA 1
ATOM 1881 C C . GLY A 1 248 ? -26.985 -15.893 23.248 1.00 56.47 248 GLY A C 1
ATOM 1882 O O . GLY A 1 248 ? -27.445 -16.367 24.281 1.00 56.47 248 GLY A O 1
ATOM 1883 N N . LEU A 1 249 ? -26.792 -16.646 22.161 1.00 58.59 249 LEU A N 1
ATOM 1884 C CA . LEU A 1 249 ? -27.096 -18.082 22.106 1.00 58.59 249 LEU A CA 1
ATOM 1885 C C . LEU A 1 249 ? -26.176 -18.915 23.011 1.00 58.59 249 LEU A C 1
ATOM 1887 O O . LEU A 1 249 ? -26.653 -19.848 23.655 1.00 58.59 249 LEU A O 1
ATOM 1891 N N . VAL A 1 250 ? -24.887 -18.572 23.108 1.00 56.56 250 VAL A N 1
ATOM 1892 C CA . VAL A 1 250 ? -23.941 -19.196 24.053 1.00 56.56 250 VAL A CA 1
ATOM 1893 C C . VAL A 1 250 ? -24.335 -18.877 25.499 1.00 56.56 250 VAL A C 1
ATOM 1895 O O . VAL A 1 250 ? -24.395 -19.785 26.324 1.00 56.56 250 VAL A O 1
ATOM 1898 N N . GLY A 1 251 ? -24.686 -17.622 25.801 1.00 52.91 251 GLY A N 1
ATOM 1899 C CA . GLY A 1 251 ? -25.176 -17.203 27.120 1.00 52.91 251 GLY A CA 1
ATOM 1900 C C . GLY A 1 251 ? -26.510 -17.847 27.519 1.00 52.91 251 GLY A C 1
ATOM 1901 O O . GLY A 1 251 ? -26.772 -18.030 28.704 1.00 52.91 251 GLY A O 1
ATOM 1902 N N . MET A 1 252 ? -27.325 -18.250 26.540 1.00 54.34 252 MET A N 1
ATOM 1903 C CA . MET A 1 252 ? 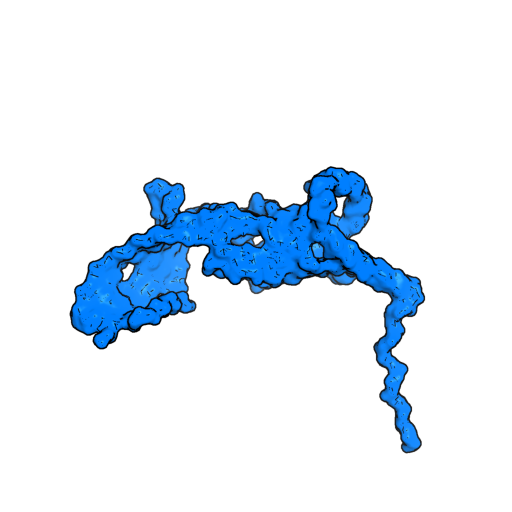-28.559 -19.022 26.736 1.00 54.34 252 MET A CA 1
ATOM 1904 C C . MET A 1 252 ? -28.346 -20.549 26.701 1.00 54.34 252 MET A C 1
ATOM 1906 O O . MET A 1 252 ? -29.321 -21.294 26.770 1.00 54.34 252 MET A O 1
ATOM 1910 N N . GLY A 1 253 ? -27.104 -21.038 26.585 1.00 49.25 253 GLY A N 1
ATOM 1911 C CA . GLY A 1 253 ? -26.789 -22.474 26.567 1.00 49.25 253 GLY A CA 1
ATOM 1912 C C . GLY A 1 253 ? -27.220 -23.220 25.296 1.00 49.25 253 GLY A C 1
ATOM 1913 O O . GLY A 1 253 ? -27.252 -24.445 25.288 1.00 49.25 253 GLY A O 1
ATOM 1914 N N . MET A 1 254 ? -27.542 -22.507 24.213 1.00 58.19 254 MET A N 1
ATOM 1915 C CA . MET A 1 254 ? -28.070 -23.072 22.959 1.00 58.19 254 MET A CA 1
ATOM 1916 C C . MET A 1 254 ? -26.978 -23.410 21.928 1.00 58.19 254 MET A C 1
ATOM 1918 O O . MET A 1 254 ? -27.276 -23.858 20.821 1.00 58.19 254 MET A O 1
ATOM 1922 N N . ALA A 1 255 ? -25.704 -23.204 22.264 1.00 55.06 255 ALA A N 1
ATOM 1923 C CA . ALA A 1 255 ? -2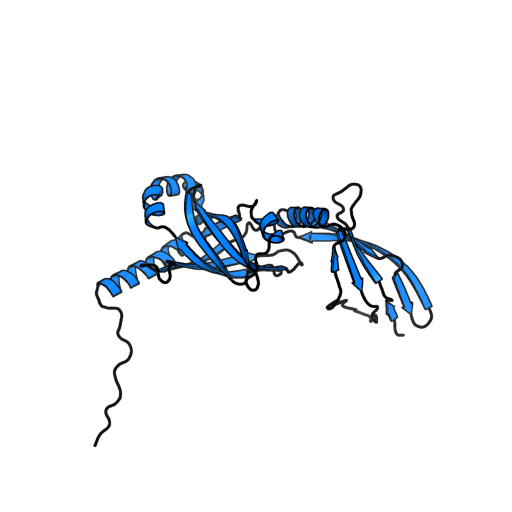4.570 -23.442 21.374 1.00 55.06 255 ALA A CA 1
ATOM 1924 C C . ALA A 1 255 ? -23.967 -24.847 21.565 1.00 55.06 255 ALA A C 1
ATOM 1926 O O . ALA A 1 255 ? -22.844 -24.971 22.040 1.00 55.06 255 ALA A O 1
ATOM 1927 N N . ASN A 1 256 ? -24.728 -25.899 21.241 1.00 45.06 256 ASN A N 1
ATOM 1928 C CA . ASN A 1 256 ? -24.224 -27.160 20.667 1.00 45.06 256 ASN A CA 1
ATOM 1929 C C . ASN A 1 256 ? -25.365 -28.170 20.495 1.00 45.06 256 ASN A C 1
ATOM 1931 O O . ASN A 1 256 ? -25.894 -28.712 21.460 1.00 45.06 256 ASN A O 1
ATOM 1935 N N . GLY A 1 257 ? -25.704 -28.460 19.242 1.00 43.97 257 GLY A N 1
ATOM 1936 C CA . GLY A 1 257 ? -26.728 -29.433 18.875 1.00 43.97 257 GLY A CA 1
ATOM 1937 C C . GLY A 1 257 ? -26.427 -30.092 17.536 1.00 43.97 257 GLY A C 1
ATOM 1938 O O . GLY A 1 257 ? -27.309 -30.190 16.693 1.00 43.97 257 GLY A O 1
ATOM 1939 N N . THR A 1 258 ? -25.183 -30.517 17.310 1.00 42.81 258 THR A N 1
ATOM 1940 C CA . THR A 1 258 ? -24.832 -31.359 16.159 1.00 42.81 258 THR A CA 1
ATOM 1941 C C . THR A 1 258 ? -23.907 -32.489 16.597 1.00 42.81 258 THR A C 1
ATOM 1943 O O . THR A 1 258 ? -22.724 -32.261 16.833 1.00 42.81 258 THR A O 1
ATOM 1946 N N . GLY A 1 259 ? -24.460 -33.708 16.660 1.00 39.75 259 GLY A N 1
ATOM 1947 C CA . GLY A 1 259 ? -23.697 -34.941 16.442 1.00 39.75 259 GLY A CA 1
ATOM 1948 C C . GLY A 1 259 ? -23.495 -35.890 17.627 1.00 39.75 259 GLY A C 1
ATOM 1949 O O . GLY A 1 259 ? -22.360 -36.237 17.919 1.00 39.75 259 GLY A O 1
ATOM 1950 N N . ALA A 1 260 ? -24.563 -36.385 18.258 1.00 39.44 260 ALA A N 1
ATOM 1951 C CA . ALA A 1 260 ? -24.496 -37.635 19.027 1.00 39.44 260 ALA A CA 1
ATOM 1952 C C . ALA A 1 260 ? -25.776 -38.459 18.837 1.00 39.44 260 ALA A C 1
ATOM 1954 O O . ALA A 1 260 ? -26.576 -38.613 19.753 1.00 39.44 260 ALA A O 1
ATOM 1955 N N . LEU A 1 261 ? -25.990 -38.970 17.623 1.00 40.25 261 LEU A N 1
ATOM 1956 C CA . LEU A 1 261 ? -26.957 -40.035 17.358 1.00 40.25 261 LEU A CA 1
ATOM 1957 C C . LEU A 1 261 ? -26.401 -40.944 16.264 1.00 40.25 261 LEU A C 1
ATOM 1959 O O . LEU A 1 261 ? -26.319 -40.532 15.110 1.00 40.25 261 LEU A O 1
ATOM 1963 N N . GLY A 1 262 ? -26.072 -42.183 16.631 1.00 37.16 262 GLY A N 1
ATOM 1964 C CA . GLY A 1 262 ? -25.999 -43.267 15.658 1.00 37.16 262 GLY A CA 1
ATOM 1965 C C . GLY A 1 262 ? -24.929 -44.326 15.880 1.00 37.16 262 GLY A C 1
ATOM 1966 O O . GLY A 1 262 ? -24.170 -44.568 14.958 1.00 37.16 262 GLY A O 1
ATOM 1967 N N . GLU A 1 263 ? -24.920 -45.029 17.016 1.00 37.62 263 GLU A N 1
ATOM 1968 C CA . GLU A 1 263 ? -24.554 -46.453 16.963 1.00 37.62 263 GLU A CA 1
ATOM 1969 C C . GLU A 1 263 ? -25.332 -47.255 18.013 1.00 37.62 263 GLU A C 1
ATOM 1971 O O . GLU A 1 263 ? -24.917 -47.469 19.149 1.00 37.62 263 GLU A O 1
ATOM 1976 N N . LYS A 1 264 ? -26.540 -47.664 17.614 1.00 44.22 264 LYS A N 1
ATOM 1977 C CA . LYS A 1 264 ? -27.186 -48.872 18.120 1.00 44.22 264 LYS A CA 1
ATOM 1978 C C . LYS A 1 264 ? -27.321 -49.828 16.942 1.00 44.22 264 LYS A C 1
ATOM 1980 O O . LYS A 1 264 ? -28.128 -49.578 16.052 1.00 44.22 264 LYS A O 1
ATOM 1985 N N . ALA A 1 265 ? -26.602 -50.939 16.997 1.00 43.78 265 ALA A N 1
ATOM 1986 C CA . ALA A 1 265 ? -26.991 -52.181 16.348 1.00 43.78 265 ALA A CA 1
ATOM 1987 C C . ALA A 1 265 ? -26.629 -53.332 17.301 1.00 43.78 265 ALA A C 1
ATOM 1989 O O . ALA A 1 265 ? -25.457 -53.576 17.565 1.00 43.78 265 ALA A O 1
ATOM 1990 N N . GLY A 1 266 ? -27.652 -53.964 17.883 1.00 41.88 266 GLY A N 1
ATOM 1991 C CA . GLY A 1 266 ? -27.568 -55.348 18.376 1.00 41.88 266 GLY A CA 1
ATOM 1992 C C . GLY A 1 266 ? -28.015 -56.310 17.263 1.00 41.88 266 GLY A C 1
ATOM 1993 O O . GLY A 1 266 ? -28.255 -55.835 16.147 1.00 41.88 266 GLY A O 1
ATOM 1994 N N . PRO A 1 267 ? -28.245 -57.608 17.525 1.00 48.38 267 PRO A N 1
ATOM 1995 C CA . PRO A 1 267 ? -28.166 -58.345 18.790 1.00 48.38 267 PRO A CA 1
ATOM 1996 C C . PRO A 1 267 ? -26.887 -59.181 18.965 1.00 48.38 267 PRO A C 1
ATOM 1998 O O . PRO A 1 267 ? -26.174 -59.415 17.965 1.00 48.38 267 PRO A O 1
#

Secondary structure (DSSP, 8-state):
--EEE--EEEEEE-TTSSS--EEEEEEE---EE-TT------S--EEES-HHHHHHHHHHHHH-SEEEEEEEEEEEEEEETTEEEEEEEEEEEEEE--GGGTTEEEEEEEEEEEEETTEEEEEEEEEEE-SS--EEEEEEEEEEEETTEEEEEEEEEEEEE-BEEEEEEEEEEE-HHHHHHHHHHHHHHTHHHHHTTEEEEEEEEEEEEETTEE-HHHHHHHHT-EEEEEEEHHHHHHHHHHHHHHHHHHHTT----S---------